Protein AF-A0A225M7T3-F1 (afdb_monomer)

Solvent-accessible surface area (backbone atoms only — not comparable to full-atom values): 18829 Å² total; per-residue (Å²): 138,88,87,86,83,86,81,90,81,81,88,87,81,83,80,68,75,74,60,58,65,57,55,53,55,54,55,55,56,54,55,60,64,60,70,70,60,75,72,59,60,59,56,54,52,49,52,57,48,53,53,53,32,48,53,38,20,52,54,42,29,67,75,64,74,47,65,62,64,58,57,65,58,64,74,59,87,86,87,83,81,67,90,71,63,80,69,63,83,73,72,80,88,78,96,68,78,91,72,65,57,54,48,71,68,53,29,44,43,28,35,54,50,48,56,51,45,26,45,37,41,28,23,90,90,18,53,41,81,90,74,8,22,19,27,30,22,45,51,32,43,22,31,37,74,53,69,69,41,89,58,54,78,40,31,57,49,43,73,71,44,53,45,85,33,58,85,91,69,63,47,49,34,21,36,38,25,21,38,82,74,88,40,82,30,58,33,35,30,36,21,61,42,95,56,29,28,40,34,22,82,45,82,92,40,38,20,43,75,49,51,46,77,40,75,67,45,49,72,25,57,67,54,34,24,38,65,54,56,67,92,61,76,93,67,88,76,68,73,76,84,69,81,76,78,83,81,79,85,83,85,79,85,88,83,89,82,86,89,86,88,84,86,83,83,84,90,83,91,83,88,88,83,87,87,87,86,84,83,88,85,88,84,88,82,91,84,88,85,83,89,85,86,88,81,83,133

Mean predicted aligned error: 19.44 Å

InterPro domains:
  IPR000064 Endopeptidase, NLPC/P60 domain [PF00877] (119-226)
  IPR000064 Endopeptidase, NLPC/P60 domain [PS51935] (104-228)
  IPR038765 Papain-like cysteine peptidase superfamily [SSF54001] (102-228)
  IPR051202 Peptidase C40 [PTHR47053] (66-228)

Radius of gyration: 36.68 Å; Cα contacts (8 Å, |Δi|>4): 328; chains: 1; bounding box: 115×108×84 Å

Structure (mmCIF, N/CA/C/O backbone):
data_AF-A0A225M7T3-F1
#
_entry.id   AF-A0A225M7T3-F1
#
loop_
_atom_site.group_PDB
_atom_site.id
_atom_site.type_symbol
_atom_site.label_atom_id
_atom_site.label_alt_id
_atom_site.label_comp_id
_atom_site.label_asym_id
_atom_site.label_entity_id
_atom_site.label_seq_id
_atom_site.pdbx_PDB_ins_code
_atom_site.Cartn_x
_atom_site.Cartn_y
_atom_site.Cartn_z
_atom_site.occupancy
_atom_site.B_iso_or_equiv
_atom_site.auth_seq_id
_atom_site.auth_comp_id
_atom_site.auth_asym_id
_atom_site.auth_atom_id
_atom_site.pdbx_PDB_model_num
ATOM 1 N N . MET A 1 1 ? 87.228 37.017 -13.121 1.00 37.97 1 MET A N 1
ATOM 2 C CA . MET A 1 1 ? 87.384 38.335 -12.469 1.00 37.97 1 MET A CA 1
ATOM 3 C C . MET A 1 1 ? 86.032 39.056 -12.479 1.00 37.97 1 MET A C 1
ATOM 5 O O . MET A 1 1 ? 85.376 38.988 -13.510 1.00 37.97 1 MET A O 1
ATOM 9 N N . PRO A 1 2 ? 85.584 39.634 -11.346 1.00 61.28 2 PRO A N 1
ATOM 10 C CA . PRO A 1 2 ? 84.288 40.320 -11.157 1.00 61.28 2 PRO A CA 1
ATOM 11 C C . PRO A 1 2 ? 84.452 41.853 -11.366 1.00 61.28 2 PRO A C 1
ATOM 13 O O . PRO A 1 2 ? 85.540 42.232 -11.801 1.00 61.28 2 PRO A O 1
ATOM 16 N N . PRO A 1 3 ? 83.518 42.769 -10.988 1.00 67.56 3 PRO A N 1
ATOM 17 C CA . PRO A 1 3 ? 82.102 42.678 -10.564 1.00 67.56 3 PRO A CA 1
ATOM 18 C C . PRO A 1 3 ? 81.174 43.628 -11.383 1.00 67.56 3 PRO A C 1
ATOM 20 O O . PRO A 1 3 ? 81.640 44.273 -12.306 1.00 67.56 3 PRO A O 1
ATOM 23 N N . HIS A 1 4 ? 79.873 43.732 -11.052 1.00 45.66 4 HIS A N 1
ATOM 24 C CA . HIS A 1 4 ? 79.108 44.994 -10.845 1.00 45.66 4 HIS A CA 1
ATOM 25 C C . HIS A 1 4 ? 77.590 44.712 -10.776 1.00 45.66 4 HIS A C 1
ATOM 27 O O . HIS A 1 4 ? 76.994 44.162 -11.690 1.00 45.66 4 HIS A O 1
ATOM 33 N N . ARG A 1 5 ? 77.011 44.827 -9.574 1.00 51.22 5 ARG A N 1
ATOM 34 C CA . ARG A 1 5 ? 76.191 45.945 -9.044 1.00 51.22 5 ARG A CA 1
ATOM 35 C C . ARG A 1 5 ? 74.692 45.797 -9.343 1.00 51.22 5 ARG A C 1
ATOM 37 O O . ARG A 1 5 ? 74.220 46.027 -10.445 1.00 51.22 5 ARG A O 1
ATOM 44 N N . ARG A 1 6 ? 73.956 45.473 -8.275 1.00 50.81 6 ARG A N 1
ATOM 45 C CA . ARG A 1 6 ? 72.507 45.670 -8.137 1.00 50.81 6 ARG A CA 1
ATOM 46 C C . ARG A 1 6 ? 72.167 47.166 -8.211 1.00 50.81 6 ARG A C 1
ATOM 48 O O . ARG A 1 6 ? 72.966 47.974 -7.734 1.00 50.81 6 ARG A O 1
ATOM 55 N N . PRO A 1 7 ? 70.925 47.498 -8.583 1.00 59.44 7 PRO A N 1
ATOM 56 C CA . PRO A 1 7 ? 70.205 48.537 -7.867 1.00 59.44 7 PRO A CA 1
ATOM 57 C C . PRO A 1 7 ? 68.944 47.969 -7.211 1.00 59.44 7 PRO A C 1
ATOM 59 O O . PRO A 1 7 ? 68.138 47.275 -7.828 1.00 59.44 7 PRO A O 1
ATOM 62 N N . ALA A 1 8 ? 68.794 48.287 -5.930 1.00 49.81 8 ALA A N 1
ATOM 63 C CA . ALA A 1 8 ? 67.506 48.314 -5.267 1.00 49.81 8 ALA A CA 1
ATOM 64 C C . ALA A 1 8 ? 66.785 49.591 -5.713 1.00 49.81 8 ALA A C 1
ATOM 66 O O . ALA A 1 8 ? 67.363 50.672 -5.608 1.00 49.81 8 ALA A O 1
ATOM 67 N N . LEU A 1 9 ? 65.534 49.481 -6.158 1.00 54.25 9 LEU A N 1
ATOM 68 C CA . LEU A 1 9 ? 64.592 50.587 -6.053 1.00 54.25 9 LEU A CA 1
ATOM 69 C C . LEU A 1 9 ? 63.336 50.115 -5.330 1.00 54.25 9 LEU A C 1
ATOM 71 O O . LEU A 1 9 ? 62.614 49.213 -5.748 1.00 54.25 9 LEU A O 1
ATOM 75 N N . LEU A 1 10 ? 63.198 50.746 -4.175 1.00 40.38 10 LEU A N 1
ATOM 76 C CA . LEU A 1 10 ? 62.080 50.800 -3.267 1.00 40.38 10 LEU A CA 1
ATOM 7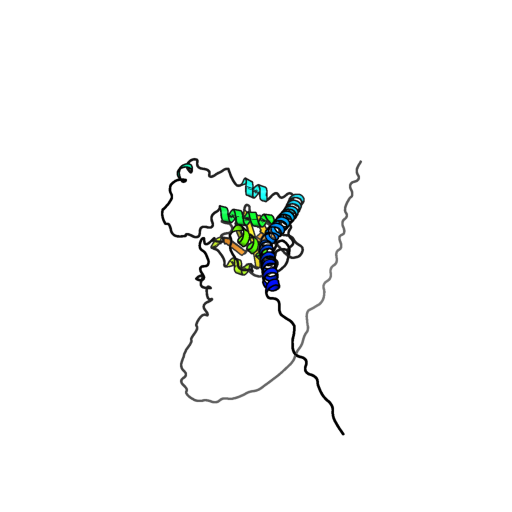7 C C . LEU A 1 10 ? 60.795 51.294 -3.953 1.00 40.38 10 LEU A C 1
ATOM 79 O O . LEU A 1 10 ? 60.817 52.226 -4.748 1.00 40.38 10 LEU A O 1
ATOM 83 N N . SER A 1 11 ? 59.691 50.680 -3.521 1.00 46.53 11 SER A N 1
ATOM 84 C CA . SER A 1 11 ? 58.401 51.295 -3.177 1.00 46.53 11 SER A CA 1
ATOM 85 C C . SER A 1 11 ? 57.748 52.274 -4.161 1.00 46.53 11 SER A C 1
ATOM 87 O O . SER A 1 11 ? 58.165 53.420 -4.266 1.00 46.53 11 SER A O 1
ATOM 89 N N . SER A 1 12 ? 56.582 51.894 -4.691 1.00 51.31 12 SER A N 1
ATOM 90 C CA . SER A 1 12 ? 55.336 52.639 -4.445 1.00 51.31 12 SER A CA 1
ATOM 91 C C . SER A 1 12 ? 54.154 51.895 -5.073 1.00 51.31 12 SER A C 1
ATOM 93 O O . SER A 1 12 ? 53.896 52.006 -6.265 1.00 51.31 12 SER A O 1
ATOM 95 N N . LEU A 1 13 ? 53.419 51.130 -4.269 1.00 46.84 13 LEU A N 1
ATOM 96 C CA . LEU A 1 13 ? 52.029 50.786 -4.561 1.00 46.84 13 LEU A CA 1
ATOM 97 C C . LEU A 1 13 ? 51.249 51.093 -3.291 1.00 46.84 13 LEU A C 1
ATOM 99 O O . LEU A 1 13 ? 51.076 50.271 -2.397 1.00 46.84 13 LEU A O 1
ATOM 103 N N . CYS A 1 14 ? 50.871 52.364 -3.218 1.00 44.06 14 CYS A N 1
ATOM 104 C CA . CYS A 1 14 ? 49.898 52.904 -2.295 1.00 44.06 14 CYS A CA 1
ATOM 105 C C . CYS A 1 14 ? 48.596 52.102 -2.446 1.00 44.06 14 CYS A C 1
ATOM 107 O O . CYS A 1 14 ? 47.844 52.268 -3.408 1.00 44.06 14 CYS A O 1
ATOM 109 N N . SER A 1 15 ? 48.347 51.184 -1.518 1.00 55.38 15 SER A N 1
ATOM 110 C CA . SER A 1 15 ? 47.051 50.541 -1.341 1.00 55.38 15 SER A CA 1
ATOM 111 C C . SER A 1 15 ? 46.057 51.598 -0.859 1.00 55.38 15 SER A C 1
ATOM 113 O O . SER A 1 15 ? 46.045 51.967 0.312 1.00 55.38 15 SER A O 1
ATOM 115 N N . ASN A 1 16 ? 45.257 52.116 -1.791 1.00 51.94 16 ASN A N 1
ATOM 116 C CA . ASN A 1 16 ? 44.197 53.087 -1.545 1.00 51.94 16 ASN A CA 1
ATOM 117 C C . ASN A 1 16 ? 43.053 52.435 -0.727 1.00 51.94 16 ASN A C 1
ATOM 119 O O . ASN A 1 16 ? 42.363 51.555 -1.253 1.00 51.94 16 ASN A O 1
ATOM 123 N N . PRO A 1 17 ? 42.803 52.849 0.531 1.00 53.38 17 PRO A N 1
ATOM 124 C CA . PRO A 1 17 ? 41.814 52.210 1.404 1.00 53.38 17 PRO A CA 1
ATOM 125 C C . PRO A 1 17 ? 40.352 52.500 1.014 1.00 53.38 17 PRO A C 1
ATOM 127 O O . PRO A 1 17 ? 39.436 51.929 1.604 1.00 53.38 17 PRO A O 1
ATOM 130 N N . GLN A 1 18 ? 40.092 53.339 0.006 1.00 56.38 18 GLN A N 1
ATOM 131 C CA . GLN A 1 18 ? 38.721 53.743 -0.339 1.00 56.38 18 GLN A CA 1
ATOM 132 C C . GLN A 1 18 ? 37.978 52.779 -1.282 1.00 56.38 18 GLN A C 1
ATOM 134 O O . GLN A 1 18 ? 36.747 52.802 -1.336 1.00 56.38 18 GLN A O 1
ATOM 139 N N . ASN A 1 19 ? 38.682 51.871 -1.969 1.00 50.97 19 ASN A N 1
ATOM 140 C CA . ASN A 1 19 ? 38.044 50.878 -2.851 1.00 50.97 19 ASN A CA 1
ATOM 141 C C . ASN A 1 19 ? 37.608 49.594 -2.124 1.00 50.97 19 ASN A C 1
ATOM 143 O O . ASN A 1 19 ? 36.707 48.896 -2.593 1.00 50.97 19 ASN A O 1
ATOM 147 N N . LEU A 1 20 ? 38.169 49.312 -0.945 1.00 50.81 20 LEU A N 1
ATOM 148 C CA . LEU A 1 20 ? 37.818 48.131 -0.146 1.00 50.81 20 LEU A CA 1
ATOM 149 C C . LEU A 1 20 ? 36.435 48.254 0.511 1.00 50.81 20 LEU A C 1
ATOM 151 O O . LEU A 1 20 ? 35.736 47.256 0.681 1.00 50.81 20 LEU A O 1
ATOM 155 N N . TRP A 1 21 ? 35.982 49.476 0.800 1.00 51.81 21 TRP A N 1
ATOM 156 C CA . TRP A 1 21 ? 34.677 49.697 1.430 1.00 51.81 21 TRP A CA 1
ATOM 157 C C . TRP A 1 21 ? 33.500 49.632 0.445 1.00 51.81 21 TRP A C 1
ATOM 159 O O . TRP A 1 21 ? 32.372 49.331 0.836 1.00 51.81 21 TRP A O 1
ATOM 169 N N . ARG A 1 22 ? 33.754 49.854 -0.853 1.00 52.84 22 ARG A N 1
ATOM 170 C CA . ARG A 1 22 ? 32.751 49.654 -1.912 1.00 52.84 22 ARG A CA 1
ATOM 171 C C . ARG A 1 22 ? 32.624 48.179 -2.297 1.00 52.84 22 ARG A C 1
ATOM 173 O O . ARG A 1 22 ? 31.502 47.698 -2.410 1.00 52.84 22 ARG A O 1
ATOM 180 N N . ALA A 1 23 ? 33.734 47.446 -2.406 1.00 54.56 23 ALA A N 1
ATOM 181 C CA . ALA A 1 23 ? 33.714 46.013 -2.717 1.00 54.56 23 ALA A CA 1
ATOM 182 C C . ALA A 1 23 ? 33.023 45.169 -1.625 1.00 54.56 23 ALA A C 1
ATOM 184 O O . ALA A 1 23 ? 32.270 44.249 -1.944 1.00 54.56 23 ALA A O 1
ATOM 185 N N . GLY A 1 24 ? 33.190 45.527 -0.345 1.00 52.56 24 GLY A N 1
ATOM 186 C CA . GLY A 1 24 ? 32.522 44.834 0.765 1.00 52.56 24 GLY A CA 1
ATOM 187 C C . GLY A 1 24 ? 30.992 44.960 0.755 1.00 52.56 24 GLY A C 1
ATOM 188 O O . GLY A 1 24 ? 30.296 44.001 1.081 1.00 52.56 24 GLY A O 1
ATOM 189 N N . LYS A 1 25 ? 30.442 46.104 0.317 1.00 54.22 25 LYS A N 1
ATOM 190 C CA . LYS A 1 25 ? 28.982 46.315 0.266 1.00 54.22 25 LYS A CA 1
ATOM 191 C C . LYS A 1 25 ? 28.298 45.460 -0.805 1.00 54.22 25 LYS A C 1
ATOM 193 O O . LYS A 1 25 ? 27.213 44.942 -0.558 1.00 54.22 25 LYS A O 1
ATOM 198 N N . TYR A 1 26 ? 28.940 45.257 -1.956 1.00 54.94 26 TYR A N 1
ATOM 199 C CA . TYR A 1 26 ? 28.386 44.409 -3.019 1.00 54.94 26 TYR A CA 1
ATOM 200 C C . TYR A 1 26 ? 28.479 42.912 -2.697 1.00 54.94 26 TYR A C 1
ATOM 202 O O . TYR A 1 26 ? 27.599 42.152 -3.095 1.00 54.94 26 TYR A O 1
ATOM 210 N N . LEU A 1 27 ? 29.482 42.490 -1.920 1.00 56.66 27 LEU A N 1
ATOM 211 C CA . LEU A 1 27 ? 29.628 41.091 -1.507 1.00 56.66 27 LEU A CA 1
ATOM 212 C C . LEU A 1 27 ? 28.559 40.684 -0.471 1.00 56.66 27 LEU A C 1
ATOM 214 O O . LEU A 1 27 ? 28.029 39.577 -0.538 1.00 56.66 27 LEU A O 1
ATOM 218 N N . VAL A 1 28 ? 28.148 41.602 0.412 1.00 56.25 28 VAL A N 1
ATOM 219 C CA . VAL A 1 28 ? 27.029 41.378 1.351 1.00 56.25 28 VAL A CA 1
ATOM 220 C C . VAL A 1 28 ? 25.661 41.417 0.643 1.00 56.25 28 VAL A C 1
ATOM 222 O O . VAL A 1 28 ? 24.774 40.627 0.971 1.00 56.25 28 VAL A O 1
ATOM 225 N N . LEU A 1 29 ? 25.484 42.267 -0.378 1.00 55.34 29 LEU A N 1
ATOM 226 C CA . LEU A 1 29 ? 24.239 42.309 -1.162 1.00 55.34 29 LEU A CA 1
ATOM 227 C C . LEU A 1 29 ? 24.050 41.050 -2.037 1.00 55.34 29 LEU A C 1
ATOM 229 O O . LEU A 1 29 ? 22.940 40.543 -2.160 1.00 55.34 29 LEU A O 1
ATOM 233 N N . ALA A 1 30 ? 25.127 40.492 -2.600 1.00 54.69 30 ALA A N 1
ATOM 234 C CA . ALA A 1 30 ? 25.056 39.247 -3.373 1.00 54.69 30 ALA A CA 1
ATOM 235 C C . ALA A 1 30 ? 24.770 38.012 -2.493 1.00 54.69 30 ALA A C 1
ATOM 237 O O . ALA A 1 30 ? 24.059 37.100 -2.916 1.00 54.69 30 ALA A O 1
ATOM 238 N N . ALA A 1 31 ? 25.261 37.992 -1.249 1.00 53.03 31 ALA A N 1
ATOM 239 C CA . ALA A 1 31 ? 25.017 36.894 -0.311 1.00 53.03 31 ALA A CA 1
ATOM 240 C C . ALA A 1 31 ? 23.564 36.841 0.205 1.00 53.03 31 ALA A C 1
ATOM 242 O O . ALA A 1 31 ? 23.051 35.762 0.498 1.00 53.03 31 ALA A O 1
ATOM 243 N N . THR A 1 32 ? 22.866 37.979 0.273 1.00 53.47 32 THR A N 1
ATOM 244 C CA . THR A 1 32 ? 21.466 38.032 0.737 1.00 53.47 32 THR A CA 1
ATOM 245 C C . THR A 1 32 ? 20.457 37.583 -0.327 1.00 53.47 32 THR A C 1
ATOM 247 O O . THR A 1 32 ? 19.438 36.991 0.021 1.00 53.47 32 THR A O 1
ATOM 250 N N . LEU A 1 33 ? 20.763 37.733 -1.622 1.00 52.16 33 LEU A N 1
ATOM 251 C CA . LEU A 1 33 ? 19.945 37.176 -2.714 1.00 52.16 33 LEU A CA 1
ATOM 252 C C . LEU A 1 33 ? 20.107 35.655 -2.895 1.00 52.16 33 LEU A C 1
ATOM 254 O O . LEU A 1 33 ? 19.207 35.007 -3.427 1.00 52.16 33 LEU A O 1
ATOM 258 N N . ALA A 1 34 ? 21.203 35.061 -2.418 1.00 50.34 34 ALA A N 1
ATOM 259 C CA . ALA A 1 34 ? 21.435 33.618 -2.518 1.00 50.34 34 ALA A CA 1
ATOM 260 C C . ALA A 1 34 ? 20.678 32.793 -1.454 1.00 50.34 34 ALA A C 1
ATOM 262 O O . ALA A 1 34 ? 20.364 31.628 -1.697 1.00 50.34 34 ALA A O 1
ATOM 263 N N . LEU A 1 35 ? 20.328 33.379 -0.300 1.00 50.59 35 LEU A N 1
ATOM 264 C CA . LEU A 1 35 ? 19.598 32.668 0.763 1.00 50.59 35 LEU A CA 1
ATOM 265 C C . LEU A 1 35 ? 18.072 32.608 0.559 1.00 50.59 35 LEU A C 1
ATOM 267 O O . LEU A 1 35 ? 17.408 31.812 1.220 1.00 50.59 35 LEU A O 1
ATOM 271 N N . ALA A 1 36 ? 17.504 33.365 -0.384 1.00 52.81 36 ALA A N 1
ATOM 272 C CA . ALA A 1 36 ? 16.075 33.287 -0.716 1.00 52.81 36 ALA A CA 1
ATOM 273 C C . ALA A 1 36 ? 15.727 32.143 -1.702 1.00 52.81 36 ALA A C 1
ATOM 275 O O . ALA A 1 36 ? 14.553 31.878 -1.964 1.00 52.81 36 ALA A O 1
ATOM 276 N N . GLY A 1 37 ? 16.725 31.437 -2.252 1.00 47.91 37 GLY A N 1
ATOM 277 C CA . GLY A 1 37 ? 16.533 30.422 -3.299 1.00 47.91 37 GLY A CA 1
ATOM 278 C C . GLY A 1 37 ? 16.190 29.005 -2.818 1.00 47.91 37 GLY A C 1
ATOM 279 O O . GLY A 1 37 ? 15.740 28.183 -3.617 1.00 47.91 37 GLY A O 1
ATOM 280 N N . CYS A 1 38 ? 16.364 28.685 -1.533 1.00 48.09 38 CYS A N 1
ATOM 281 C CA . CYS A 1 38 ? 16.325 27.290 -1.068 1.00 48.09 38 CYS A CA 1
ATOM 282 C C . CYS A 1 38 ? 14.924 26.744 -0.731 1.00 48.09 38 CYS A C 1
ATOM 284 O O . CYS A 1 38 ? 14.768 25.531 -0.606 1.00 48.09 38 CYS A O 1
ATOM 286 N N . ALA A 1 39 ? 13.889 27.584 -0.633 1.00 51.09 39 ALA A N 1
ATOM 287 C CA . ALA A 1 39 ? 12.545 27.130 -0.249 1.00 51.09 39 ALA A CA 1
ATOM 288 C C . ALA A 1 39 ? 11.628 26.760 -1.437 1.00 51.09 39 ALA A C 1
ATOM 290 O O . ALA A 1 39 ? 10.646 26.044 -1.256 1.00 51.09 39 ALA A O 1
ATOM 291 N N . THR A 1 40 ? 11.933 27.198 -2.667 1.00 54.91 40 THR A N 1
ATOM 292 C CA . THR A 1 40 ? 10.985 27.080 -3.802 1.00 54.91 40 THR A CA 1
ATOM 293 C C . THR A 1 40 ? 11.129 25.787 -4.618 1.00 54.91 40 THR A C 1
ATOM 295 O O . THR A 1 40 ? 10.177 25.349 -5.266 1.00 54.91 40 THR A O 1
ATOM 298 N N . ASN A 1 41 ? 12.291 25.127 -4.553 1.00 58.69 41 ASN A N 1
ATOM 299 C CA . ASN A 1 41 ? 12.570 23.916 -5.338 1.00 58.69 41 ASN A CA 1
ATOM 300 C C . ASN A 1 41 ? 11.830 22.682 -4.799 1.00 58.69 41 ASN A C 1
ATOM 302 O O . ASN A 1 41 ? 11.437 21.810 -5.569 1.00 58.69 41 ASN A O 1
ATOM 306 N N . ASN A 1 42 ? 11.592 22.621 -3.484 1.00 60.31 42 ASN A N 1
ATOM 307 C CA . ASN A 1 42 ? 10.879 21.505 -2.862 1.00 60.31 42 ASN A CA 1
ATOM 308 C C . ASN A 1 42 ? 9.386 21.524 -3.234 1.00 60.31 42 ASN A C 1
ATOM 310 O O . ASN A 1 42 ? 8.841 20.502 -3.631 1.00 60.31 42 ASN A O 1
ATOM 314 N N . ALA A 1 43 ? 8.747 22.698 -3.216 1.00 60.00 43 ALA A N 1
ATOM 315 C CA . ALA A 1 43 ? 7.336 22.837 -3.582 1.00 60.00 43 ALA A CA 1
ATOM 316 C C . ALA A 1 43 ? 7.076 22.496 -5.061 1.00 60.00 43 ALA A C 1
ATOM 318 O O . ALA A 1 43 ? 6.139 21.761 -5.368 1.00 60.00 43 ALA A O 1
ATOM 319 N N . LYS A 1 44 ? 7.943 22.954 -5.978 1.00 62.09 44 LYS A N 1
ATOM 320 C CA . LYS A 1 44 ? 7.836 22.629 -7.413 1.00 62.09 44 LYS A CA 1
ATOM 321 C C . LYS A 1 44 ? 8.032 21.138 -7.683 1.00 62.09 44 LYS A C 1
ATOM 323 O O . LYS A 1 44 ? 7.257 20.549 -8.433 1.00 62.09 44 LYS A O 1
ATOM 328 N N . ASN A 1 45 ? 9.023 20.521 -7.036 1.00 69.25 45 ASN A N 1
ATOM 329 C CA . ASN A 1 45 ? 9.249 19.084 -7.160 1.00 69.25 45 ASN A CA 1
ATOM 330 C C . ASN A 1 45 ? 8.073 18.284 -6.592 1.00 69.25 45 ASN A C 1
ATOM 332 O O . ASN A 1 45 ? 7.642 17.326 -7.225 1.00 69.25 45 ASN A O 1
ATOM 336 N N . GLN A 1 46 ? 7.505 18.690 -5.453 1.00 65.69 46 GLN A N 1
ATOM 337 C CA . GLN A 1 46 ? 6.344 18.003 -4.885 1.00 65.69 46 GLN A CA 1
ATOM 338 C C . GLN A 1 46 ? 5.082 18.153 -5.737 1.00 65.69 46 GLN A C 1
ATOM 340 O O . GLN A 1 46 ? 4.372 17.167 -5.907 1.00 65.69 46 GLN A O 1
ATOM 345 N N . TYR A 1 47 ? 4.836 19.323 -6.334 1.00 70.81 47 TYR A N 1
ATOM 346 C CA . TYR A 1 47 ? 3.685 19.529 -7.218 1.00 70.81 47 TYR A CA 1
ATOM 347 C C . TYR A 1 47 ? 3.781 18.684 -8.497 1.00 70.81 47 TYR A C 1
ATOM 349 O O . TYR A 1 47 ? 2.826 18.002 -8.860 1.00 70.81 47 TYR A O 1
ATOM 357 N N . ALA A 1 48 ? 4.959 18.657 -9.132 1.00 73.75 48 ALA A N 1
ATOM 358 C CA . ALA A 1 48 ? 5.205 17.827 -10.312 1.00 73.75 48 ALA A CA 1
ATOM 359 C C . ALA A 1 48 ? 5.118 16.323 -10.001 1.00 73.75 48 ALA A C 1
ATOM 361 O O . ALA A 1 48 ? 4.667 15.532 -10.828 1.00 73.75 48 ALA A O 1
ATOM 362 N N . GLN A 1 49 ? 5.537 15.911 -8.800 1.00 71.94 49 GLN A N 1
ATOM 363 C CA . GLN A 1 49 ? 5.343 14.533 -8.358 1.00 71.94 49 GLN A CA 1
ATOM 364 C C . GLN A 1 49 ? 3.868 14.214 -8.159 1.00 71.94 49 GLN A C 1
ATOM 366 O O . GLN A 1 49 ? 3.389 13.245 -8.743 1.00 71.94 49 GLN A O 1
ATOM 371 N N . LEU A 1 50 ? 3.139 15.046 -7.415 1.00 79.88 50 LEU A N 1
ATOM 372 C CA . LEU A 1 50 ? 1.720 14.835 -7.154 1.00 79.88 50 LEU A CA 1
ATOM 373 C C . LEU A 1 50 ? 0.917 14.722 -8.459 1.00 79.88 50 LEU A C 1
ATOM 375 O O . LEU A 1 50 ? 0.159 13.763 -8.612 1.00 79.88 50 LEU A O 1
ATOM 379 N N . SER A 1 51 ? 1.150 15.615 -9.431 1.00 83.81 51 SER A N 1
ATOM 380 C CA . SER A 1 51 ? 0.463 15.565 -10.729 1.00 83.81 51 SER A CA 1
ATOM 381 C C . SER A 1 51 ? 0.749 14.262 -11.479 1.00 83.81 51 SER A C 1
ATOM 383 O O . SER 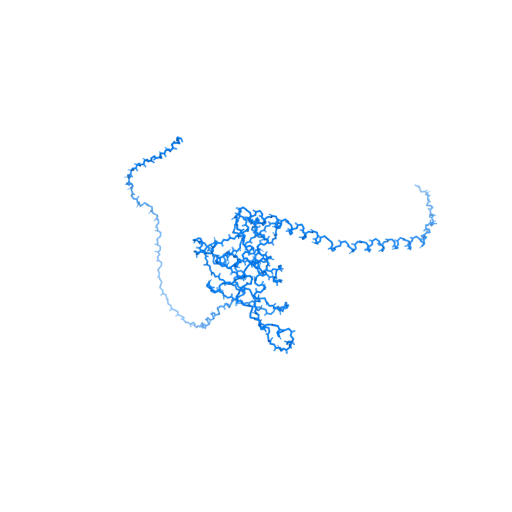A 1 51 ? -0.185 13.587 -11.902 1.00 83.81 51 SER A O 1
ATOM 385 N N . SER A 1 52 ? 2.018 13.843 -11.561 1.00 86.62 52 SER A N 1
ATOM 386 C CA . SER A 1 52 ? 2.380 12.591 -12.238 1.00 86.62 52 SER A CA 1
ATOM 387 C C . SER A 1 52 ? 1.786 11.354 -11.553 1.00 86.62 52 SER A C 1
ATOM 389 O O . SER A 1 52 ? 1.358 10.413 -12.220 1.00 86.62 52 SER A O 1
ATOM 391 N N . THR A 1 53 ? 1.712 11.350 -10.216 1.00 86.12 53 THR A N 1
ATOM 392 C CA . THR A 1 53 ? 1.092 10.244 -9.474 1.00 86.12 53 THR A CA 1
ATOM 393 C C . THR A 1 53 ? -0.414 10.179 -9.698 1.00 86.12 53 THR A C 1
ATOM 395 O O . THR A 1 53 ? -0.938 9.086 -9.898 1.00 86.12 53 THR A O 1
ATOM 398 N N . HIS A 1 54 ? -1.097 11.328 -9.750 1.00 87.94 54 HIS A N 1
ATOM 399 C CA . HIS A 1 54 ? -2.520 11.391 -10.082 1.00 87.94 54 HIS A CA 1
ATOM 400 C C . HIS A 1 54 ? -2.782 10.884 -11.501 1.00 87.94 54 HIS A C 1
ATOM 402 O O . HIS A 1 54 ? -3.653 10.044 -11.676 1.00 87.94 54 HIS A O 1
ATOM 408 N N . GLU A 1 55 ? -1.979 11.272 -12.494 1.00 89.44 55 GLU A N 1
ATOM 409 C CA . GLU A 1 55 ? -2.124 10.754 -13.863 1.00 89.44 55 GLU A CA 1
ATOM 410 C C . GLU A 1 55 ? -1.948 9.228 -13.940 1.00 89.44 55 GLU A C 1
ATOM 412 O O . GLU A 1 55 ? -2.728 8.535 -14.600 1.00 89.44 55 GLU A O 1
ATOM 417 N N . LEU A 1 56 ? -0.939 8.677 -13.252 1.00 89.69 56 LEU A N 1
ATOM 418 C CA . LEU A 1 56 ? -0.715 7.226 -13.201 1.00 89.69 56 LEU A CA 1
ATOM 419 C C . LEU A 1 56 ? -1.872 6.494 -12.519 1.00 89.69 56 LEU A C 1
ATOM 421 O O . LEU A 1 56 ? -2.316 5.454 -13.021 1.00 89.69 56 LEU A O 1
ATOM 425 N N . ARG A 1 57 ? -2.367 7.049 -11.410 1.00 90.06 57 ARG A N 1
ATOM 426 C CA . ARG A 1 57 ? -3.538 6.540 -10.700 1.00 90.06 57 ARG A CA 1
ATOM 427 C C . ARG A 1 57 ? -4.755 6.562 -11.614 1.00 90.06 57 ARG A C 1
ATOM 429 O O . ARG A 1 57 ? -5.365 5.520 -11.813 1.00 90.06 57 ARG A O 1
ATOM 436 N N . ASP A 1 58 ? -5.080 7.698 -12.208 1.00 89.94 58 ASP A N 1
ATOM 437 C CA . ASP A 1 58 ? -6.300 7.883 -12.993 1.00 89.94 58 ASP A CA 1
ATOM 438 C C . ASP A 1 58 ? -6.284 7.003 -14.265 1.00 89.94 58 ASP A C 1
ATOM 440 O O . ASP A 1 58 ? -7.295 6.400 -14.640 1.00 89.94 58 ASP A O 1
ATOM 444 N N . ASN A 1 59 ? -5.113 6.797 -14.879 1.00 89.50 59 ASN A N 1
ATOM 445 C CA . ASN A 1 59 ? -4.928 5.810 -15.952 1.00 89.50 59 ASN A CA 1
ATOM 446 C C . ASN A 1 59 ? -5.115 4.359 -15.459 1.00 89.50 59 ASN A C 1
ATOM 448 O O . ASN A 1 59 ? -5.712 3.530 -16.147 1.00 89.50 59 ASN A O 1
ATOM 452 N N . TYR A 1 60 ? -4.630 4.027 -14.258 1.00 88.00 60 TYR A N 1
ATOM 453 C CA . TYR A 1 60 ? -4.864 2.712 -13.658 1.00 88.00 60 TYR A CA 1
ATOM 454 C C . TYR A 1 60 ? -6.358 2.480 -13.362 1.00 88.00 60 TYR A C 1
ATOM 456 O O . TYR A 1 60 ? -6.892 1.427 -13.723 1.00 88.00 60 TYR A O 1
ATOM 464 N N . LEU A 1 61 ? -7.043 3.457 -12.759 1.00 88.94 61 LEU A N 1
ATOM 465 C CA . LEU A 1 61 ? -8.468 3.376 -12.420 1.00 88.94 61 LEU A CA 1
ATOM 466 C C . LEU A 1 61 ? -9.339 3.254 -13.678 1.00 88.94 61 LEU A C 1
ATOM 468 O O . LEU A 1 61 ? -10.154 2.338 -13.769 1.00 88.94 61 LEU A O 1
ATOM 472 N N . SER A 1 62 ? -9.097 4.084 -14.698 1.00 87.19 62 SER A N 1
ATOM 473 C CA . SER A 1 62 ? -9.840 4.028 -15.969 1.00 87.19 62 SER A CA 1
ATOM 474 C C . SER A 1 62 ? -9.667 2.700 -16.709 1.00 87.19 62 SER A C 1
ATOM 476 O O . SER A 1 62 ? -10.617 2.189 -17.297 1.00 87.19 62 SER A O 1
ATOM 478 N N . ARG A 1 63 ? -8.478 2.088 -16.653 1.00 87.12 63 ARG A N 1
ATOM 479 C CA . ARG A 1 63 ? -8.225 0.795 -17.307 1.00 87.12 63 ARG A CA 1
ATOM 480 C C . ARG A 1 63 ? -8.794 -0.394 -16.536 1.00 87.12 63 ARG A C 1
ATOM 482 O O . ARG A 1 63 ? -9.083 -1.426 -17.137 1.00 87.12 63 ARG A O 1
ATOM 489 N N . THR A 1 64 ? -8.903 -0.277 -15.216 1.00 82.12 64 THR A N 1
ATOM 490 C CA . THR A 1 64 ? -9.411 -1.353 -14.351 1.00 82.12 64 THR A CA 1
ATOM 491 C C . THR A 1 64 ? -10.895 -1.212 -14.021 1.00 82.12 64 THR A C 1
ATOM 493 O O . THR A 1 64 ? -11.439 -2.112 -13.386 1.00 82.12 64 THR A O 1
ATOM 496 N N . GLN A 1 65 ? -11.546 -0.120 -14.453 1.00 79.62 65 GLN A N 1
ATOM 497 C CA . GLN A 1 65 ? -12.919 0.263 -14.090 1.00 79.62 65 GLN A CA 1
ATOM 498 C C . GLN A 1 65 ? -13.171 0.208 -12.570 1.00 79.62 65 GLN A C 1
ATOM 500 O O . GLN A 1 65 ? -14.304 0.103 -12.108 1.00 79.62 65 GLN A O 1
ATOM 505 N N . ALA A 1 66 ? -12.107 0.245 -11.773 1.00 69.00 66 ALA A N 1
ATOM 506 C CA . ALA A 1 66 ? -12.193 0.282 -10.332 1.00 69.00 66 ALA A CA 1
ATOM 507 C C . ALA A 1 66 ? -12.147 1.756 -9.950 1.00 69.00 66 ALA A C 1
ATOM 509 O O . ALA A 1 66 ? -11.163 2.414 -10.262 1.00 69.00 66 ALA A O 1
ATOM 510 N N . ASP A 1 67 ? -13.170 2.269 -9.269 1.00 72.31 67 ASP A N 1
ATOM 511 C CA . ASP A 1 67 ? -13.036 3.489 -8.474 1.00 72.31 67 ASP A CA 1
ATOM 512 C C . ASP A 1 67 ? -12.999 3.100 -6.991 1.00 72.31 67 ASP A C 1
ATOM 514 O O . ASP A 1 67 ? -14.020 3.096 -6.300 1.00 72.31 67 ASP A O 1
ATOM 518 N N . PRO A 1 68 ? -11.827 2.680 -6.491 1.00 69.12 68 PRO A N 1
ATOM 519 C CA . PRO A 1 68 ? -11.673 2.361 -5.096 1.00 69.12 68 PRO A CA 1
ATOM 520 C C . PRO A 1 68 ? -11.823 3.630 -4.265 1.00 69.12 68 PRO A C 1
ATOM 522 O O . PRO A 1 68 ? -12.443 3.551 -3.216 1.00 69.12 68 PRO A O 1
ATOM 525 N N . LEU A 1 69 ? -11.305 4.779 -4.727 1.00 70.19 69 LEU A N 1
ATOM 526 C CA . LEU A 1 69 ? -11.269 6.032 -3.972 1.00 70.19 69 LEU A CA 1
ATOM 527 C C . LEU A 1 69 ? -12.681 6.542 -3.671 1.00 70.19 69 LEU A C 1
ATOM 529 O O . LEU A 1 69 ? -12.944 6.898 -2.527 1.00 70.19 69 LEU A O 1
ATOM 533 N N . GLY A 1 70 ? -13.590 6.486 -4.648 1.00 65.44 70 GLY A N 1
ATOM 534 C CA . GLY A 1 70 ? -15.007 6.788 -4.454 1.00 65.44 70 GLY A CA 1
ATOM 535 C C . GLY A 1 70 ? -15.641 5.923 -3.366 1.00 65.44 70 GLY A C 1
ATOM 536 O O . GLY A 1 70 ? -16.313 6.451 -2.490 1.00 65.44 70 GLY A O 1
ATOM 537 N N . ALA A 1 71 ? -15.339 4.621 -3.316 1.00 66.94 71 ALA A N 1
ATOM 538 C CA . ALA A 1 71 ? -15.786 3.765 -2.212 1.00 66.94 71 ALA A CA 1
ATOM 539 C C . ALA A 1 71 ? -15.146 4.139 -0.855 1.00 66.94 71 ALA A C 1
ATOM 541 O O . ALA A 1 71 ? -15.779 3.981 0.180 1.00 66.94 71 ALA A O 1
ATOM 542 N N . TYR A 1 72 ? -13.919 4.682 -0.814 1.00 65.25 72 TYR A N 1
ATOM 543 C CA . TYR A 1 72 ? -13.352 5.200 0.448 1.00 65.25 72 TYR A CA 1
ATOM 544 C C . TYR A 1 72 ? -14.005 6.492 0.915 1.00 65.25 72 TYR A C 1
ATOM 546 O O . TYR A 1 72 ? -14.064 6.715 2.125 1.00 65.25 72 TYR A O 1
ATOM 554 N N . ILE A 1 73 ? -14.411 7.350 -0.020 1.00 67.19 73 ILE A N 1
ATOM 555 C CA . ILE A 1 73 ? -14.985 8.666 0.269 1.00 67.19 73 ILE A CA 1
ATOM 556 C C . ILE A 1 73 ? -16.471 8.522 0.620 1.00 67.19 73 ILE A C 1
ATOM 558 O O . ILE A 1 73 ? -16.901 9.096 1.606 1.00 67.19 73 ILE A O 1
ATOM 562 N N . ASN A 1 74 ? -17.217 7.682 -0.099 1.00 63.00 74 ASN A N 1
ATOM 563 C CA . ASN A 1 74 ? -18.664 7.507 0.083 1.00 63.00 74 ASN A CA 1
ATOM 564 C C . ASN A 1 74 ? -19.054 6.627 1.285 1.00 63.00 74 ASN A C 1
ATOM 566 O O . ASN A 1 74 ? -20.233 6.516 1.588 1.00 63.00 74 ASN A O 1
ATOM 570 N N . ASP A 1 75 ? -18.087 5.990 1.956 1.00 58.62 75 ASP A N 1
ATOM 571 C CA . ASP A 1 75 ? -18.321 5.311 3.240 1.00 58.62 75 ASP A CA 1
ATOM 572 C C . ASP A 1 75 ? -18.349 6.310 4.428 1.00 58.62 75 ASP A C 1
ATOM 574 O O . ASP A 1 75 ? -18.438 5.893 5.581 1.00 58.62 75 ASP A O 1
ATOM 578 N N . GLU A 1 76 ? -18.206 7.619 4.175 1.00 59.06 76 GLU A N 1
ATOM 579 C CA . GLU A 1 76 ? -18.614 8.680 5.107 1.00 59.06 76 GLU A CA 1
ATOM 580 C C . GLU A 1 76 ? -20.085 9.040 4.826 1.00 59.06 76 GLU A C 1
ATOM 582 O O . GLU A 1 76 ? -20.431 9.303 3.680 1.00 59.06 76 GLU A O 1
ATOM 587 N N . ASP A 1 77 ? -20.912 9.049 5.881 1.00 52.75 77 ASP A N 1
ATOM 588 C CA . ASP A 1 77 ? -22.278 9.612 5.955 1.00 52.75 77 ASP A CA 1
ATOM 589 C C . ASP A 1 77 ? -23.502 8.686 5.758 1.00 52.75 77 ASP A C 1
ATOM 591 O O . ASP A 1 77 ? -24.394 9.002 4.976 1.00 52.75 77 ASP A O 1
ATOM 595 N N . SER A 1 78 ? -23.672 7.609 6.545 1.00 47.91 78 SER A N 1
ATOM 596 C CA . SER A 1 78 ? -25.066 7.162 6.815 1.00 47.91 78 SER A CA 1
ATOM 597 C C . SER A 1 78 ? -25.429 6.635 8.206 1.00 47.91 78 SER A C 1
ATOM 599 O O . SER A 1 78 ? -26.599 6.781 8.539 1.00 47.91 78 SER A O 1
ATOM 601 N N . ASP A 1 79 ? -24.514 6.133 9.048 1.00 54.22 79 ASP A N 1
ATOM 602 C CA . ASP A 1 79 ? -24.978 5.368 10.228 1.00 54.22 79 ASP A CA 1
ATOM 603 C C . ASP A 1 79 ? -24.620 5.898 11.636 1.00 54.22 79 ASP A C 1
ATOM 605 O O . ASP A 1 79 ? -25.188 5.377 12.582 1.00 54.22 79 ASP A O 1
ATOM 609 N N . ASP A 1 80 ? -23.794 6.941 11.833 1.00 48.78 80 ASP A N 1
ATOM 610 C CA . ASP A 1 80 ? -23.406 7.382 13.202 1.00 48.78 80 ASP A CA 1
ATOM 611 C C . ASP A 1 80 ? -23.234 8.915 13.365 1.00 48.78 80 ASP A C 1
ATOM 613 O O . ASP A 1 80 ? -22.247 9.389 13.934 1.00 48.78 80 ASP A O 1
ATOM 617 N N . LEU A 1 81 ? -24.166 9.734 12.865 1.00 47.56 81 LEU A N 1
ATOM 618 C CA . LEU A 1 81 ? -24.287 11.125 13.333 1.00 47.56 81 LEU A CA 1
ATOM 619 C C . LEU A 1 81 ? -25.539 11.255 14.195 1.00 47.56 81 LEU A C 1
ATOM 621 O O . LEU A 1 81 ? -26.559 11.782 13.756 1.00 47.56 81 LEU A O 1
ATOM 625 N N . ASP A 1 82 ? -25.439 10.774 15.433 1.00 43.28 82 ASP A N 1
ATOM 626 C CA . ASP A 1 82 ? -26.372 11.156 16.486 1.00 43.28 82 ASP A CA 1
ATOM 627 C C . ASP A 1 82 ? -26.376 12.688 16.608 1.00 43.28 82 ASP A C 1
ATOM 629 O O . ASP A 1 82 ? -25.331 13.342 16.733 1.00 43.28 82 ASP A O 1
ATOM 633 N N . GLU A 1 83 ? -27.575 13.260 16.582 1.00 53.16 83 GLU A N 1
ATOM 634 C CA . GLU A 1 83 ? -27.873 14.695 16.600 1.00 53.16 83 GLU A CA 1
ATOM 635 C C . GLU A 1 83 ? -27.466 15.406 17.918 1.00 53.16 83 GLU A C 1
ATOM 637 O O . GLU A 1 83 ? -27.746 16.590 18.095 1.00 53.16 83 GLU A O 1
ATOM 642 N N . ASP A 1 84 ? -26.734 14.724 18.807 1.00 51.19 84 ASP A N 1
ATOM 643 C CA . ASP A 1 84 ? -26.370 15.161 20.163 1.00 51.19 84 ASP A CA 1
ATOM 644 C C . ASP A 1 84 ? -24.934 15.721 20.288 1.00 51.19 84 ASP A C 1
ATOM 646 O O . ASP A 1 84 ? -24.520 16.197 21.346 1.00 51.19 84 ASP A O 1
ATOM 650 N N . THR A 1 85 ? -24.132 15.728 19.216 1.00 54.91 85 THR A N 1
ATOM 651 C CA . THR A 1 85 ? -22.717 16.165 19.288 1.00 54.91 85 THR A CA 1
ATOM 652 C C . THR A 1 85 ? -22.494 17.681 19.247 1.00 54.91 85 THR A C 1
ATOM 654 O O . THR A 1 85 ? -21.357 18.140 19.399 1.00 54.91 85 THR A O 1
ATOM 657 N N . LYS A 1 86 ? -23.551 18.493 19.106 1.00 49.06 86 LYS A N 1
ATOM 658 C CA . LYS A 1 86 ? -23.430 19.965 19.140 1.00 49.06 86 LYS A CA 1
ATOM 659 C C . LYS A 1 86 ? -23.039 20.512 20.521 1.00 49.06 86 LYS A C 1
ATOM 661 O O . LYS A 1 86 ? -22.510 21.620 20.584 1.00 49.06 86 LYS A O 1
ATOM 666 N N . ASP A 1 87 ? -23.162 19.714 21.581 1.00 47.84 87 ASP A N 1
ATOM 667 C CA . ASP A 1 87 ? -22.818 20.126 22.949 1.00 47.84 87 ASP A CA 1
ATOM 668 C C . ASP A 1 87 ? -21.364 19.817 23.361 1.00 47.84 87 ASP A C 1
ATOM 670 O O . ASP A 1 87 ? -20.888 20.299 24.391 1.00 47.84 87 ASP A O 1
ATOM 674 N N . ILE A 1 88 ? -20.593 19.081 22.547 1.00 49.56 88 ILE A N 1
ATOM 675 C CA . ILE A 1 88 ? -19.207 18.690 22.892 1.00 49.56 88 ILE A CA 1
ATOM 676 C C . ILE A 1 88 ? -18.178 19.756 22.465 1.00 49.56 88 ILE A C 1
ATOM 678 O O . ILE A 1 88 ? -17.004 19.688 22.828 1.00 49.56 88 ILE A O 1
ATOM 682 N N . LEU A 1 89 ? -18.601 20.816 21.765 1.00 48.28 89 LEU A N 1
ATOM 683 C CA . LEU A 1 89 ? -17.699 21.892 21.338 1.00 48.28 89 LEU A CA 1
ATOM 684 C C . LEU A 1 89 ? -17.238 22.827 22.478 1.00 48.28 89 LEU A C 1
ATOM 686 O O . LEU A 1 89 ? -16.444 23.731 22.219 1.00 48.28 89 LEU A O 1
ATOM 690 N N . PHE A 1 90 ? -17.695 22.629 23.726 1.00 45.66 90 PHE A N 1
ATOM 691 C CA . PHE A 1 90 ? -17.375 23.533 24.845 1.00 45.66 90 PHE A CA 1
ATOM 692 C C . PHE A 1 90 ? -16.815 22.879 26.121 1.00 45.66 90 PHE A C 1
ATOM 694 O O . PHE A 1 90 ? -16.446 23.588 27.057 1.00 45.66 90 PHE A O 1
ATOM 701 N N . ALA A 1 91 ? -16.673 21.554 26.179 1.00 36.19 91 ALA A N 1
ATOM 702 C CA . ALA A 1 91 ? -16.132 20.875 27.359 1.00 36.19 91 ALA A CA 1
ATOM 703 C C . ALA A 1 91 ? -14.664 20.481 27.148 1.00 36.19 91 ALA A C 1
ATOM 705 O O . ALA A 1 91 ? -14.318 19.320 26.942 1.00 36.19 91 ALA A O 1
ATOM 706 N N . THR A 1 92 ? -13.774 21.474 27.194 1.00 55.19 92 THR A N 1
ATOM 707 C CA . THR A 1 92 ? -12.342 21.195 27.357 1.00 55.19 92 THR A CA 1
ATOM 708 C C . THR A 1 92 ? -12.044 20.765 28.794 1.00 55.19 92 THR A C 1
ATOM 710 O O . THR A 1 92 ? -12.677 21.232 29.738 1.00 55.19 92 THR A O 1
ATOM 713 N N . SER A 1 93 ? -10.971 19.987 28.939 1.00 49.03 93 SER A N 1
ATOM 714 C CA . SER A 1 93 ? -10.180 19.825 30.166 1.00 49.03 93 SER A CA 1
ATOM 715 C C . SER A 1 93 ? -10.654 18.773 31.171 1.00 49.03 93 SER A C 1
ATOM 717 O O . SER A 1 93 ? -11.105 19.080 32.270 1.00 49.03 93 SER A O 1
ATOM 719 N N . SER A 1 94 ? -10.346 17.511 30.880 1.00 41.88 94 SER A N 1
ATOM 720 C CA . SER A 1 94 ? -9.980 16.561 31.932 1.00 41.88 94 SER A CA 1
ATOM 721 C C . SER A 1 94 ? -8.868 15.632 31.447 1.00 41.88 94 SER A C 1
ATOM 723 O O . SER A 1 94 ? -8.979 14.907 30.461 1.00 41.88 94 SER A O 1
ATOM 725 N N . HIS A 1 95 ? -7.735 15.741 32.141 1.00 50.41 95 HIS A N 1
ATOM 726 C CA . HIS A 1 95 ? -6.530 14.950 31.945 1.00 50.41 95 HIS A CA 1
ATOM 727 C C . HIS A 1 95 ? -6.857 13.458 32.037 1.00 50.41 95 HIS A C 1
ATOM 729 O O . HIS A 1 95 ? -7.124 12.938 33.119 1.00 50.41 95 HIS A O 1
ATOM 735 N N . SER A 1 96 ? -6.788 12.768 30.906 1.00 38.22 96 SER A N 1
ATOM 736 C CA . SER A 1 96 ? -6.757 11.312 30.838 1.00 38.22 96 SER A CA 1
ATOM 737 C C . SER A 1 96 ? -5.514 10.904 30.051 1.00 38.22 96 SER A C 1
ATOM 739 O O . SER A 1 96 ? -5.169 11.510 29.038 1.00 38.22 96 SER A O 1
ATOM 741 N N . SER A 1 97 ? -4.780 9.945 30.614 1.00 42.03 97 SER A N 1
ATOM 742 C CA . SER A 1 97 ? -3.519 9.388 30.121 1.00 42.03 97 SER A CA 1
ATOM 743 C C . SER A 1 97 ? -3.508 9.158 28.604 1.00 42.03 97 SER A C 1
ATOM 745 O O . SER A 1 97 ? -4.551 8.806 28.054 1.00 42.03 97 SER A O 1
ATOM 747 N N . PRO A 1 98 ? -2.349 9.260 27.921 1.00 41.59 98 PRO A N 1
ATOM 748 C CA . PRO A 1 98 ? -2.264 9.002 26.489 1.00 41.59 98 PRO A CA 1
ATOM 749 C C . PRO A 1 98 ? -2.475 7.507 26.228 1.00 41.59 98 PRO A C 1
ATOM 751 O O . PRO A 1 98 ? -1.531 6.720 26.166 1.00 41.59 98 PRO A O 1
ATOM 754 N N . GLN A 1 99 ? -3.732 7.091 26.096 1.00 37.75 99 GLN A N 1
ATOM 755 C CA . GLN A 1 99 ? -4.039 5.842 25.432 1.00 37.75 99 GLN A CA 1
ATOM 756 C C . GLN A 1 99 ? -3.763 6.050 23.951 1.00 37.75 99 GLN A C 1
ATOM 758 O O . GLN A 1 99 ? -4.303 6.940 23.298 1.00 37.75 99 GLN A O 1
ATOM 763 N N . SER A 1 100 ? -2.844 5.233 23.461 1.00 50.34 100 SER A N 1
ATOM 764 C CA . SER A 1 100 ? -2.450 5.135 22.070 1.00 50.34 100 SER A CA 1
ATOM 765 C C . SER A 1 100 ? -3.630 4.512 21.317 1.00 50.34 100 SER A C 1
ATOM 767 O O . SER A 1 100 ? -3.728 3.302 21.152 1.00 50.34 100 SER A O 1
ATOM 769 N N . VAL A 1 101 ? -4.619 5.330 20.971 1.00 49.25 101 VAL A N 1
ATOM 770 C CA . VAL A 1 101 ? -5.728 4.945 20.099 1.00 49.25 101 VAL A CA 1
ATOM 771 C C . VAL A 1 101 ? -5.330 5.389 18.701 1.00 49.25 101 VAL A C 1
ATOM 773 O O . VAL A 1 101 ? -5.085 6.566 18.447 1.00 49.25 101 VAL A O 1
ATOM 776 N N . ALA A 1 102 ? -5.240 4.438 17.774 1.00 57.41 102 ALA A N 1
ATOM 777 C CA . ALA A 1 102 ? -5.208 4.768 16.360 1.00 57.41 102 ALA A CA 1
ATOM 778 C C . ALA A 1 102 ? -6.542 5.449 16.023 1.00 57.41 102 ALA A C 1
ATOM 780 O O . ALA A 1 102 ? -7.560 4.774 15.861 1.00 57.41 102 ALA A O 1
ATOM 781 N N . THR A 1 103 ? -6.565 6.782 15.980 1.00 64.12 103 THR A N 1
ATOM 782 C CA . THR A 1 103 ? -7.784 7.534 15.671 1.00 64.12 103 THR A CA 1
ATOM 783 C C . THR A 1 103 ? -8.331 7.055 14.319 1.00 64.12 103 THR A C 1
ATOM 785 O O . THR A 1 103 ? -7.554 6.974 13.359 1.00 64.12 103 THR A O 1
ATOM 788 N N . PRO A 1 104 ? -9.635 6.731 14.192 1.00 68.00 104 PRO A N 1
ATOM 789 C CA . PRO A 1 104 ? -10.218 6.225 12.944 1.00 68.00 104 PRO A CA 1
ATOM 790 C C . PRO A 1 104 ? -9.865 7.073 11.710 1.00 68.00 104 PRO A C 1
ATOM 792 O O . PRO A 1 104 ? -9.512 6.527 10.663 1.00 68.00 104 PRO A O 1
ATOM 795 N N . GLY A 1 105 ? -9.837 8.402 11.865 1.00 77.00 105 GLY A N 1
ATOM 796 C CA . GLY A 1 105 ? -9.430 9.335 10.810 1.00 77.00 105 GLY A CA 1
ATOM 797 C C . GLY A 1 105 ? -7.977 9.166 10.347 1.00 77.00 105 GLY A C 1
ATOM 798 O O . GLY A 1 105 ? -7.706 9.219 9.150 1.00 77.00 105 GLY A O 1
ATOM 799 N N . ALA A 1 106 ? -7.043 8.874 11.258 1.00 83.94 106 ALA A N 1
ATOM 800 C CA . ALA A 1 106 ? -5.639 8.651 10.914 1.00 83.94 106 ALA A CA 1
ATOM 801 C C . ALA A 1 106 ? -5.464 7.360 10.094 1.00 83.94 106 ALA A C 1
ATOM 803 O O . ALA A 1 106 ? -4.790 7.350 9.064 1.00 83.94 106 ALA A O 1
ATOM 804 N N . SER A 1 107 ? -6.146 6.282 10.489 1.00 86.12 107 SER A N 1
ATOM 805 C CA . SER A 1 107 ? -6.099 5.002 9.764 1.00 86.12 107 SER A CA 1
ATOM 806 C C . SER A 1 107 ? -6.711 5.114 8.360 1.00 86.12 107 SER A C 1
ATOM 808 O O . SER A 1 107 ? -6.163 4.573 7.394 1.00 86.12 107 SER A O 1
ATOM 810 N N . LYS A 1 108 ? -7.800 5.884 8.216 1.00 86.94 108 LYS A N 1
ATOM 811 C CA . LYS A 1 108 ? -8.399 6.200 6.910 1.00 86.94 108 LYS A CA 1
ATOM 812 C C . LYS A 1 108 ? -7.459 7.041 6.043 1.00 86.94 108 LYS A C 1
ATOM 814 O O . LYS A 1 108 ? -7.263 6.701 4.878 1.00 86.94 108 LYS A O 1
ATOM 819 N N . ALA A 1 109 ? -6.839 8.079 6.608 1.00 88.75 109 ALA A N 1
ATOM 820 C CA . ALA A 1 109 ? -5.860 8.915 5.910 1.00 88.75 109 ALA A CA 1
ATOM 821 C C . ALA A 1 109 ? -4.644 8.109 5.425 1.00 88.75 109 ALA A C 1
ATOM 823 O O . ALA A 1 109 ? -4.122 8.341 4.333 1.00 88.75 109 ALA A O 1
ATOM 824 N N . PHE A 1 110 ? -4.210 7.123 6.208 1.00 92.75 110 PHE A N 1
ATOM 825 C CA . PHE A 1 110 ? -3.137 6.214 5.823 1.00 92.75 110 PHE A CA 1
ATOM 826 C C . PHE A 1 110 ? -3.517 5.328 4.632 1.00 92.75 110 PHE A C 1
ATOM 828 O O . PHE A 1 110 ? -2.780 5.270 3.641 1.00 92.75 110 PHE A O 1
ATOM 835 N N . ALA A 1 111 ? -4.691 4.697 4.686 1.00 93.62 111 ALA A N 1
ATOM 836 C CA . ALA A 1 111 ? -5.214 3.908 3.574 1.00 93.62 111 ALA A CA 1
ATOM 837 C C . ALA A 1 111 ? -5.417 4.756 2.305 1.00 93.62 111 ALA A C 1
ATOM 839 O O . ALA A 1 111 ? -4.987 4.350 1.223 1.00 93.62 111 ALA A O 1
ATOM 840 N N . SER A 1 112 ? -6.007 5.949 2.426 1.00 92.00 112 SER A N 1
ATOM 841 C CA . SER A 1 112 ? -6.259 6.842 1.287 1.00 92.00 112 SER A CA 1
ATOM 842 C C . SER A 1 112 ? -4.969 7.373 0.664 1.00 92.00 112 SER A C 1
ATOM 844 O O . SER A 1 112 ? -4.842 7.412 -0.559 1.00 92.00 112 SER A O 1
ATOM 846 N N . THR A 1 113 ? -3.963 7.684 1.483 1.00 94.06 113 THR A N 1
ATOM 847 C CA . THR A 1 113 ? -2.641 8.106 1.002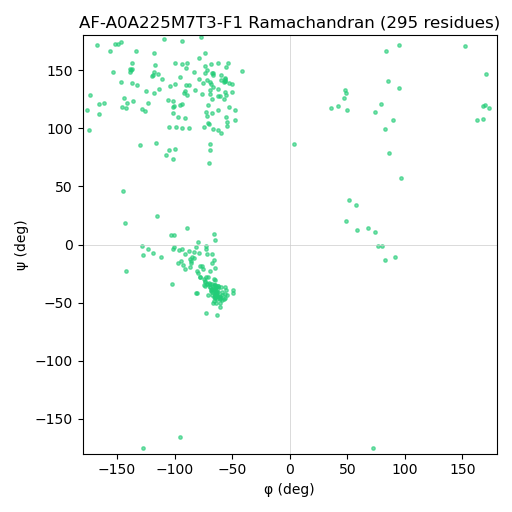 1.00 94.06 113 THR A CA 1
ATOM 848 C C . THR A 1 113 ? -2.003 7.035 0.124 1.00 94.06 113 THR A C 1
ATOM 850 O O . THR A 1 113 ? -1.442 7.358 -0.921 1.00 94.06 113 THR A O 1
ATOM 853 N N . ALA A 1 114 ? -2.127 5.756 0.486 1.00 95.31 114 ALA A N 1
ATOM 854 C CA . ALA A 1 114 ? -1.590 4.661 -0.317 1.00 95.31 114 ALA A CA 1
ATOM 855 C C . ALA A 1 114 ? -2.261 4.525 -1.699 1.00 95.31 114 ALA A C 1
ATOM 857 O O . ALA A 1 114 ? -1.607 4.124 -2.665 1.00 95.31 114 ALA A O 1
ATOM 858 N N . LEU A 1 115 ? -3.542 4.893 -1.817 1.00 95.19 115 LEU A N 1
ATOM 859 C CA . LEU A 1 115 ? -4.292 4.850 -3.079 1.00 95.19 115 LEU A CA 1
ATOM 860 C C . LEU A 1 115 ? -3.819 5.892 -4.097 1.00 95.19 115 LEU A C 1
ATOM 862 O O . LEU A 1 115 ? -3.976 5.685 -5.300 1.00 95.19 115 LEU A O 1
ATOM 866 N N . ASN A 1 116 ? -3.171 6.969 -3.649 1.00 94.19 116 ASN A N 1
ATOM 867 C CA . ASN A 1 116 ? -2.569 7.955 -4.550 1.00 94.19 116 ASN A CA 1
ATOM 868 C C . ASN A 1 116 ? -1.404 7.386 -5.373 1.00 94.19 116 ASN A C 1
ATOM 870 O O . ASN A 1 116 ? -0.988 7.998 -6.352 1.00 94.19 116 ASN A O 1
ATOM 874 N N . PHE A 1 117 ? -0.890 6.210 -5.005 1.00 95.94 117 PHE A N 1
ATOM 875 C CA . PHE A 1 117 ? 0.263 5.583 -5.650 1.00 95.94 117 PHE A CA 1
ATOM 876 C C . PHE A 1 117 ? -0.102 4.431 -6.589 1.00 95.94 117 PHE A C 1
ATOM 878 O O . PHE A 1 117 ? 0.800 3.739 -7.065 1.00 95.94 117 PHE A O 1
ATOM 885 N N . LEU A 1 118 ? -1.390 4.201 -6.869 1.00 96.69 118 LEU A N 1
ATOM 886 C CA . LEU A 1 118 ? -1.815 3.181 -7.832 1.00 96.69 118 LEU A CA 1
ATOM 887 C C . LEU A 1 118 ? -1.169 3.408 -9.206 1.00 96.69 118 LEU A C 1
ATOM 889 O O . LEU A 1 118 ? -0.980 4.535 -9.652 1.00 96.69 118 LEU A O 1
ATOM 893 N N . GLY A 1 119 ? -0.799 2.318 -9.877 1.00 96.06 119 GLY A N 1
ATOM 894 C CA . GLY A 1 119 ? -0.142 2.370 -11.185 1.00 96.06 119 GLY A CA 1
ATOM 895 C C . GLY A 1 119 ? 1.374 2.610 -11.144 1.00 96.06 119 GLY A C 1
ATOM 896 O O . GLY A 1 119 ? 2.053 2.348 -12.140 1.00 96.06 119 GLY A O 1
ATOM 897 N N . ILE A 1 120 ? 1.950 3.011 -10.005 1.00 97.38 120 ILE A N 1
ATOM 898 C CA . ILE A 1 120 ? 3.407 3.162 -9.865 1.00 97.38 120 ILE A CA 1
ATOM 899 C C . ILE A 1 120 ? 4.090 1.793 -9.916 1.00 97.38 120 ILE A C 1
ATOM 901 O O . ILE A 1 120 ? 3.624 0.822 -9.327 1.00 97.38 120 ILE A O 1
ATOM 905 N N . ARG A 1 121 ? 5.216 1.691 -10.625 1.00 97.50 121 ARG A N 1
ATOM 906 C CA . ARG A 1 121 ? 5.921 0.416 -10.826 1.00 97.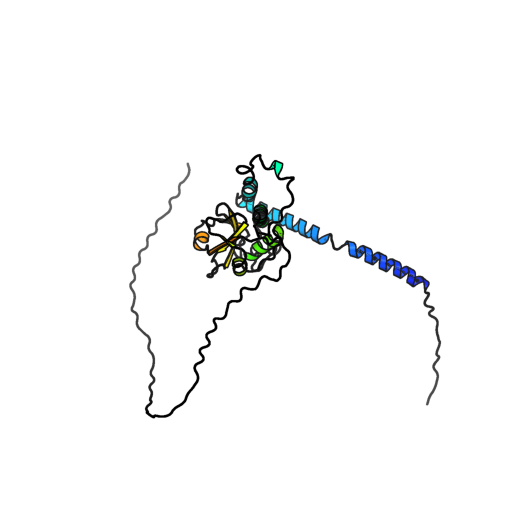50 121 ARG A CA 1
ATOM 907 C C . ARG A 1 121 ? 6.513 -0.142 -9.537 1.00 97.50 121 ARG A C 1
ATOM 909 O O . ARG A 1 121 ? 7.015 0.590 -8.685 1.00 97.50 121 ARG A O 1
ATOM 916 N N . TYR A 1 122 ? 6.547 -1.469 -9.459 1.00 98.25 122 TYR A N 1
ATOM 917 C CA . TYR A 1 122 ? 7.317 -2.155 -8.439 1.00 98.25 122 TYR A CA 1
ATOM 918 C C . TYR A 1 122 ? 8.822 -1.990 -8.678 1.00 98.25 122 TYR A C 1
ATOM 920 O O . TYR A 1 122 ? 9.323 -2.295 -9.767 1.00 98.25 122 TYR A O 1
ATOM 928 N N . ARG A 1 123 ? 9.560 -1.640 -7.624 1.00 98.12 123 ARG A N 1
ATOM 929 C CA . ARG A 1 123 ? 11.026 -1.667 -7.583 1.00 98.12 123 ARG A CA 1
ATOM 930 C C . ARG A 1 123 ? 11.485 -2.265 -6.262 1.00 98.12 123 ARG A C 1
ATOM 932 O O . ARG A 1 123 ? 11.154 -1.751 -5.206 1.00 98.12 123 ARG A O 1
ATOM 939 N N . TYR A 1 124 ? 12.289 -3.325 -6.317 1.00 96.81 124 TYR A N 1
ATOM 940 C CA . TYR A 1 124 ? 12.877 -3.918 -5.112 1.00 96.81 124 TYR A CA 1
ATOM 941 C C . TYR A 1 124 ? 13.764 -2.896 -4.389 1.00 96.81 124 TYR A C 1
ATOM 943 O O . TYR A 1 124 ? 14.640 -2.308 -5.025 1.00 96.81 124 TYR A O 1
ATOM 951 N N . GLY A 1 125 ? 13.541 -2.690 -3.090 1.00 96.38 125 GLY A N 1
ATOM 952 C CA . GLY A 1 125 ? 14.203 -1.646 -2.306 1.00 96.38 125 GLY A CA 1
ATOM 953 C C . GLY A 1 125 ? 13.651 -0.238 -2.551 1.00 96.38 125 GLY A C 1
ATOM 954 O O . GLY A 1 125 ? 14.133 0.705 -1.937 1.00 96.38 125 GLY A O 1
ATOM 955 N N . GLY A 1 126 ? 12.670 -0.075 -3.441 1.00 97.12 126 GLY A N 1
ATOM 956 C CA . GLY A 1 126 ? 12.065 1.213 -3.752 1.00 97.12 126 GLY A CA 1
ATOM 957 C C . GLY A 1 126 ? 11.119 1.686 -2.652 1.00 97.12 126 GLY A C 1
ATOM 958 O O . GLY A 1 126 ? 10.351 0.901 -2.097 1.00 97.12 126 GLY A O 1
ATOM 959 N N . ASP A 1 127 ? 11.173 2.974 -2.346 1.00 97.00 127 ASP A N 1
ATOM 960 C CA . ASP A 1 127 ? 10.391 3.649 -1.303 1.00 97.00 127 ASP A CA 1
ATOM 961 C C . ASP A 1 127 ? 9.954 5.059 -1.715 1.00 97.00 127 ASP A C 1
ATOM 963 O O . ASP A 1 127 ? 9.573 5.862 -0.871 1.00 97.00 127 ASP A O 1
ATOM 967 N N . THR A 1 128 ? 9.976 5.374 -3.012 1.00 96.25 128 THR A N 1
ATOM 968 C CA . THR A 1 128 ? 9.565 6.690 -3.516 1.00 96.25 128 THR A CA 1
ATOM 969 C C . THR A 1 128 ? 8.748 6.570 -4.800 1.00 96.25 128 THR A C 1
ATOM 971 O O . THR A 1 128 ? 9.035 5.692 -5.617 1.00 96.25 128 THR A O 1
ATOM 974 N N . PRO A 1 129 ? 7.796 7.489 -5.057 1.00 95.31 129 PRO A N 1
ATOM 975 C CA . PRO A 1 129 ? 6.999 7.480 -6.285 1.00 95.31 129 PRO A CA 1
ATOM 976 C C . PRO A 1 129 ? 7.847 7.479 -7.565 1.00 95.31 129 PRO A C 1
ATOM 978 O O . PRO A 1 129 ? 7.599 6.686 -8.471 1.00 95.31 129 PRO A O 1
ATOM 981 N N . ASN A 1 130 ? 8.899 8.305 -7.607 1.00 93.56 130 ASN A N 1
ATOM 982 C CA . ASN A 1 130 ? 9.781 8.459 -8.769 1.00 93.56 130 ASN A CA 1
ATOM 983 C C . ASN A 1 130 ? 10.518 7.179 -9.148 1.00 93.56 130 ASN A C 1
ATOM 985 O O . ASN A 1 130 ? 10.724 6.898 -10.328 1.00 93.56 130 ASN A O 1
ATOM 989 N N . THR A 1 131 ? 10.998 6.444 -8.145 1.00 94.38 131 THR A N 1
ATOM 990 C CA . THR A 1 131 ? 11.807 5.250 -8.394 1.00 94.38 131 THR A CA 1
ATOM 991 C C . THR A 1 131 ? 10.968 3.978 -8.399 1.00 94.38 131 THR A C 1
ATOM 993 O O . THR A 1 131 ? 11.424 2.951 -8.897 1.00 94.38 131 THR A O 1
ATOM 996 N N . GLY A 1 132 ? 9.736 4.046 -7.903 1.00 96.81 132 GLY A N 1
ATOM 997 C CA . GLY A 1 132 ? 8.875 2.901 -7.674 1.00 96.81 132 GLY A CA 1
ATOM 998 C C . GLY A 1 132 ? 8.967 2.382 -6.243 1.00 96.81 132 GLY A C 1
ATOM 999 O O . GLY A 1 132 ? 9.827 2.778 -5.454 1.00 96.81 132 GLY A O 1
ATOM 1000 N N . PHE A 1 133 ? 8.077 1.448 -5.927 1.00 98.50 133 PHE A N 1
ATOM 1001 C CA . PHE A 1 133 ? 7.898 0.927 -4.574 1.00 98.50 133 PHE A CA 1
ATOM 1002 C C . PHE A 1 133 ? 8.147 -0.579 -4.496 1.00 98.50 133 PHE A C 1
ATOM 1004 O O . PHE A 1 133 ? 7.767 -1.321 -5.400 1.00 98.50 133 PHE A O 1
ATOM 1011 N N . ASP A 1 134 ? 8.712 -1.059 -3.391 1.00 98.31 134 ASP A N 1
ATOM 1012 C CA . ASP A 1 134 ? 8.448 -2.421 -2.922 1.00 98.31 134 ASP A CA 1
ATOM 1013 C C . ASP A 1 134 ? 7.292 -2.433 -1.910 1.00 98.31 134 ASP A C 1
ATOM 1015 O O . ASP A 1 134 ? 6.740 -1.390 -1.558 1.00 98.31 134 ASP A O 1
ATOM 1019 N N . CYS A 1 135 ? 6.878 -3.626 -1.470 1.00 98.19 135 CYS A N 1
ATOM 1020 C CA . CYS A 1 135 ? 5.722 -3.773 -0.585 1.00 98.19 135 CYS A CA 1
ATOM 1021 C C . CYS A 1 135 ? 5.867 -2.971 0.717 1.00 98.19 135 CYS A C 1
ATOM 1023 O O . CYS A 1 135 ? 4.956 -2.246 1.107 1.00 98.19 135 CYS A O 1
ATOM 1025 N N . SER A 1 136 ? 7.028 -3.064 1.361 1.00 98.25 136 SER A N 1
ATOM 1026 C CA . SER A 1 136 ? 7.348 -2.341 2.591 1.00 98.25 136 SER A CA 1
ATOM 1027 C C . SER A 1 136 ? 7.618 -0.854 2.369 1.00 98.25 136 SER A C 1
ATOM 1029 O O . SER A 1 136 ? 7.304 -0.050 3.241 1.00 98.25 136 SER A O 1
ATOM 1031 N N . GLY A 1 137 ? 8.179 -0.476 1.222 1.00 98.25 137 GLY A N 1
ATOM 1032 C CA . GLY A 1 137 ? 8.458 0.908 0.856 1.00 98.25 137 GLY A CA 1
ATOM 1033 C C . GLY A 1 137 ? 7.182 1.703 0.618 1.00 98.25 137 GLY A C 1
ATOM 1034 O O . GLY A 1 137 ? 7.093 2.834 1.080 1.00 98.25 137 GLY A O 1
ATOM 1035 N N . LEU A 1 138 ? 6.164 1.095 -0.006 1.00 98.56 138 LEU A N 1
ATOM 1036 C CA . LEU A 1 138 ? 4.833 1.701 -0.123 1.00 98.56 138 LEU A CA 1
ATOM 1037 C C . LEU A 1 138 ? 4.230 1.992 1.261 1.00 98.56 138 LEU A C 1
ATOM 1039 O O . LEU A 1 138 ? 3.760 3.100 1.506 1.00 98.56 138 LEU A O 1
ATOM 1043 N N . VAL A 1 139 ? 4.274 1.008 2.167 1.00 98.19 139 VAL A N 1
ATOM 1044 C CA . VAL A 1 139 ? 3.763 1.141 3.542 1.00 98.19 139 VAL A CA 1
ATOM 1045 C C . VAL A 1 139 ? 4.501 2.237 4.303 1.00 98.19 139 VAL A C 1
ATOM 1047 O O . VAL A 1 139 ? 3.862 3.112 4.879 1.00 98.19 139 VAL A O 1
ATOM 1050 N N . GLY A 1 140 ? 5.836 2.208 4.283 1.00 97.25 140 GLY A N 1
ATOM 1051 C CA . GLY A 1 140 ? 6.662 3.199 4.968 1.00 97.25 140 GLY A CA 1
ATOM 1052 C C . GLY A 1 140 ? 6.414 4.613 4.450 1.00 97.25 140 GLY A C 1
ATOM 1053 O O . GLY A 1 140 ? 6.191 5.516 5.248 1.00 97.25 140 GLY A O 1
ATOM 1054 N N . TYR A 1 141 ? 6.367 4.793 3.126 1.00 97.31 141 TYR A N 1
ATOM 1055 C CA . TYR A 1 141 ? 6.129 6.101 2.517 1.00 97.31 141 TYR A CA 1
ATOM 1056 C C . TYR A 1 141 ? 4.735 6.645 2.848 1.00 97.31 141 TYR A C 1
ATOM 1058 O O . TYR A 1 141 ? 4.596 7.808 3.226 1.00 97.31 141 TYR A O 1
ATOM 1066 N N . ALA A 1 142 ? 3.697 5.809 2.746 1.00 96.44 142 ALA A N 1
ATOM 1067 C CA . ALA A 1 142 ? 2.341 6.219 3.093 1.00 96.44 142 ALA A CA 1
ATOM 1068 C C . ALA A 1 142 ? 2.219 6.567 4.586 1.00 96.44 142 ALA A C 1
ATOM 1070 O O . ALA A 1 142 ? 1.596 7.575 4.918 1.00 96.44 142 ALA A O 1
ATOM 1071 N N . ALA A 1 143 ? 2.849 5.795 5.477 1.00 95.00 143 ALA A N 1
ATOM 1072 C CA . ALA A 1 143 ? 2.820 6.045 6.918 1.00 95.00 143 ALA A CA 1
ATOM 1073 C C . ALA A 1 143 ? 3.575 7.327 7.289 1.00 95.00 143 ALA A C 1
ATOM 1075 O O . ALA A 1 143 ? 3.078 8.120 8.084 1.00 95.00 143 ALA A O 1
ATOM 1076 N N . GLU A 1 144 ? 4.727 7.587 6.670 1.00 93.94 144 GLU A N 1
ATOM 1077 C CA . GLU A 1 144 ? 5.469 8.830 6.885 1.00 93.94 144 GLU A CA 1
ATOM 1078 C C . GLU A 1 144 ? 4.658 10.048 6.419 1.00 93.94 144 GLU A C 1
ATOM 1080 O O . GLU A 1 144 ? 4.605 11.060 7.115 1.00 93.94 144 GLU A O 1
ATOM 1085 N N . LYS A 1 145 ? 3.972 9.950 5.273 1.00 92.50 145 LYS A N 1
ATOM 1086 C CA . LYS A 1 145 ? 3.199 11.064 4.703 1.00 92.50 145 LYS A CA 1
ATOM 1087 C C . LYS A 1 145 ? 1.890 11.370 5.422 1.00 92.50 145 LYS A C 1
ATOM 1089 O O . LYS A 1 145 ? 1.507 12.533 5.469 1.00 92.50 145 LYS A O 1
ATOM 1094 N N . SER A 1 146 ? 1.205 10.354 5.934 1.00 91.25 146 SER A N 1
ATOM 1095 C CA . SER A 1 146 ? -0.130 10.509 6.534 1.00 91.25 146 SER A CA 1
ATOM 1096 C C . SER A 1 146 ? -0.119 10.505 8.058 1.00 91.25 146 SER A C 1
ATOM 1098 O O . SER A 1 146 ? -0.914 11.206 8.672 1.00 91.25 146 SER A O 1
ATOM 1100 N N . LEU A 1 147 ? 0.782 9.729 8.665 1.00 89.81 147 LEU A N 1
ATOM 1101 C CA . LEU A 1 147 ? 0.853 9.526 10.113 1.00 89.81 147 LEU A CA 1
ATOM 1102 C C . LEU A 1 147 ? 2.105 10.159 10.734 1.00 89.81 147 LEU A C 1
ATOM 1104 O O . LEU A 1 147 ? 2.226 10.186 11.953 1.00 89.81 147 LEU A O 1
ATOM 1108 N N . GLY A 1 148 ? 3.071 10.607 9.923 1.00 89.88 148 GLY A N 1
ATOM 1109 C CA . GLY A 1 148 ? 4.367 11.085 10.416 1.00 89.88 148 GLY A CA 1
ATOM 1110 C C . GLY A 1 148 ? 5.243 9.983 11.026 1.00 89.88 148 GLY A C 1
ATOM 1111 O O . GLY A 1 148 ? 6.220 10.282 11.710 1.00 89.88 148 GLY A O 1
ATOM 1112 N N . LEU A 1 149 ? 4.912 8.706 10.801 1.00 89.69 149 LEU A N 1
ATOM 1113 C CA . LEU A 1 149 ? 5.600 7.572 11.419 1.00 89.69 149 LEU A CA 1
ATOM 1114 C C . LEU A 1 149 ? 6.750 7.064 10.548 1.00 89.69 149 LEU A C 1
ATOM 1116 O O . LEU A 1 149 ? 6.565 6.738 9.375 1.00 89.69 149 LEU A O 1
ATOM 1120 N N . LYS A 1 150 ? 7.929 6.897 11.154 1.00 92.31 150 LYS A N 1
ATOM 1121 C CA . LYS A 1 150 ? 9.061 6.198 10.532 1.00 92.31 150 LYS A CA 1
ATOM 1122 C C . LYS A 1 150 ? 9.018 4.722 10.889 1.00 92.31 150 LYS A C 1
ATOM 1124 O O . LYS A 1 150 ? 9.286 4.336 12.022 1.00 92.31 150 LYS A O 1
ATOM 1129 N N . LEU A 1 151 ? 8.693 3.897 9.902 1.00 93.50 151 LEU A N 1
ATOM 1130 C CA . LEU A 1 151 ? 8.541 2.460 10.090 1.00 93.50 151 LEU A CA 1
ATOM 1131 C C . LEU A 1 151 ? 9.782 1.668 9.639 1.00 93.50 151 LEU A C 1
ATOM 1133 O O . LEU A 1 151 ? 10.535 2.121 8.771 1.00 93.50 151 LEU A O 1
ATOM 1137 N N . PRO A 1 152 ? 9.991 0.446 10.169 1.00 95.94 152 PRO A N 1
ATOM 1138 C CA . PRO A 1 152 ? 11.034 -0.451 9.686 1.00 95.94 152 PRO A CA 1
ATOM 1139 C C . PRO A 1 152 ? 10.906 -0.747 8.187 1.00 95.94 152 PRO A C 1
ATOM 1141 O O . PRO A 1 152 ? 9.822 -1.011 7.674 1.00 95.94 152 PRO A O 1
ATOM 1144 N N . ARG A 1 153 ? 12.041 -0.818 7.481 1.00 96.06 153 ARG A N 1
ATOM 1145 C CA . ARG A 1 153 ? 12.061 -1.007 6.019 1.00 96.06 153 ARG A CA 1
ATOM 1146 C C . ARG A 1 153 ? 11.661 -2.393 5.522 1.00 96.06 153 ARG A C 1
ATOM 1148 O O . ARG A 1 153 ? 11.541 -2.550 4.317 1.00 96.06 153 ARG A O 1
ATOM 1155 N N . SER A 1 154 ? 11.472 -3.388 6.386 1.00 97.50 154 SER A N 1
ATOM 1156 C CA . SER A 1 154 ? 11.131 -4.754 5.965 1.00 97.50 154 SER A CA 1
ATOM 1157 C C . SER A 1 154 ? 9.735 -5.156 6.426 1.00 97.50 154 SER A C 1
ATOM 1159 O O . SER A 1 154 ? 9.326 -4.807 7.530 1.00 97.50 154 SER A O 1
ATOM 1161 N N . ALA A 1 155 ? 9.037 -5.971 5.628 1.00 97.19 155 ALA A N 1
ATOM 1162 C CA . ALA A 1 155 ? 7.735 -6.536 5.999 1.00 97.19 155 ALA A CA 1
ATOM 1163 C C . ALA A 1 155 ? 7.780 -7.308 7.335 1.00 97.19 155 ALA A C 1
ATOM 1165 O O . ALA A 1 155 ? 6.892 -7.163 8.168 1.00 97.19 155 ALA A O 1
ATOM 1166 N N . ALA A 1 156 ? 8.854 -8.058 7.599 1.00 96.75 156 ALA A N 1
ATOM 1167 C CA . ALA A 1 156 ? 9.043 -8.736 8.882 1.00 96.75 156 ALA A CA 1
ATOM 1168 C C . ALA A 1 156 ? 9.270 -7.758 10.050 1.00 96.75 156 ALA A C 1
ATOM 1170 O O . ALA A 1 156 ? 8.840 -8.023 11.170 1.00 96.75 156 ALA A O 1
ATOM 1171 N N . GLY A 1 157 ? 9.935 -6.625 9.798 1.00 96.69 157 GLY A N 1
ATOM 1172 C CA . GLY A 1 157 ? 10.063 -5.535 10.762 1.00 96.69 157 GLY A CA 1
ATOM 1173 C C . GLY A 1 157 ? 8.708 -4.917 11.091 1.00 96.69 157 GLY A C 1
ATOM 1174 O O . GLY A 1 157 ? 8.350 -4.863 12.260 1.00 96.69 157 GLY A O 1
ATOM 1175 N N . LEU A 1 158 ? 7.937 -4.565 10.061 1.00 96.25 158 LEU A N 1
ATOM 1176 C CA . LEU A 1 158 ? 6.573 -4.042 10.178 1.00 96.25 158 LEU A CA 1
ATOM 1177 C C . LEU A 1 158 ? 5.643 -4.987 10.948 1.00 96.25 158 LEU A C 1
ATOM 1179 O O . LEU A 1 158 ? 4.826 -4.535 11.736 1.00 96.25 158 LEU A O 1
ATOM 1183 N N . ALA A 1 159 ? 5.793 -6.304 10.786 1.00 96.06 159 ALA A N 1
ATOM 1184 C CA . ALA A 1 159 ? 4.995 -7.292 11.514 1.00 96.06 159 ALA A CA 1
ATOM 1185 C C . ALA A 1 159 ? 5.269 -7.337 13.033 1.00 96.06 159 ALA A C 1
ATOM 1187 O O . ALA A 1 159 ? 4.570 -8.057 13.757 1.00 96.06 159 ALA A O 1
ATOM 1188 N N . ARG A 1 160 ? 6.289 -6.620 13.518 1.00 95.00 160 ARG A N 1
ATOM 1189 C CA . ARG A 1 160 ? 6.583 -6.418 14.948 1.00 95.00 160 ARG A CA 1
ATOM 1190 C C . ARG A 1 160 ? 6.115 -5.054 15.456 1.00 95.00 160 ARG A C 1
ATOM 1192 O O . ARG A 1 160 ? 6.244 -4.788 16.647 1.00 95.00 160 ARG A O 1
ATOM 1199 N N . GLU A 1 161 ? 5.596 -4.214 14.568 1.00 92.69 161 GLU A N 1
ATOM 1200 C CA . GLU A 1 161 ? 5.005 -2.934 14.923 1.00 92.69 161 GLU A CA 1
ATOM 1201 C C . GLU A 1 161 ? 3.494 -3.073 15.083 1.00 92.69 161 GLU A C 1
ATOM 1203 O O . GLU A 1 161 ? 2.836 -3.815 14.346 1.00 92.69 161 GLU A O 1
ATOM 1208 N N . GLY A 1 162 ? 2.958 -2.330 16.047 1.00 88.25 162 GLY A N 1
ATOM 1209 C CA . GLY A 1 162 ? 1.532 -2.301 16.318 1.00 88.25 162 GLY A CA 1
ATOM 1210 C C . GLY A 1 162 ? 0.971 -3.559 16.983 1.00 88.25 162 GLY A C 1
ATOM 1211 O O . GLY A 1 162 ? 1.689 -4.496 17.343 1.00 88.25 162 GLY A O 1
ATOM 1212 N N . GLU A 1 163 ? -0.347 -3.566 17.141 1.00 93.25 163 GLU A N 1
ATOM 1213 C CA . GLU A 1 163 ? -1.091 -4.631 17.817 1.00 93.25 163 GLU A CA 1
ATOM 1214 C C . GLU A 1 163 ? -1.519 -5.726 16.840 1.00 93.25 163 GLU A C 1
ATOM 1216 O O . GLU A 1 163 ? -1.711 -5.477 15.651 1.00 93.25 163 GLU A O 1
ATOM 1221 N N . PHE A 1 164 ? -1.665 -6.965 17.321 1.00 95.81 164 PHE A N 1
ATOM 1222 C CA . PHE A 1 164 ? -2.261 -8.038 16.522 1.00 95.81 164 PHE A CA 1
ATOM 1223 C C . PHE A 1 164 ? -3.735 -7.766 16.253 1.00 95.81 164 PHE A C 1
ATOM 1225 O O . PHE A 1 164 ? -4.470 -7.444 17.177 1.00 95.81 164 PHE A O 1
ATOM 1232 N N . VAL A 1 165 ? -4.156 -7.982 15.006 1.00 96.94 165 VAL A N 1
ATOM 1233 C CA . VAL A 1 165 ? -5.563 -7.895 14.612 1.00 96.94 165 VAL A CA 1
ATOM 1234 C C . VAL A 1 165 ? -5.990 -9.223 13.979 1.00 96.94 165 VAL A C 1
ATOM 1236 O O . VAL A 1 165 ? -5.368 -9.648 12.991 1.00 96.94 165 VAL A O 1
ATOM 1239 N N . PRO A 1 166 ? -7.019 -9.893 14.529 1.00 96.81 166 PRO A N 1
ATOM 1240 C CA . PRO A 1 166 ? -7.699 -11.012 13.882 1.00 96.81 166 PRO A CA 1
ATOM 1241 C C . PRO A 1 166 ? -8.225 -10.641 12.489 1.00 96.81 166 PRO A C 1
ATOM 1243 O O . PRO A 1 166 ? -8.510 -9.484 12.197 1.00 96.81 166 PRO A O 1
ATOM 1246 N N . ARG A 1 167 ? -8.348 -11.619 11.584 1.00 95.69 167 ARG A N 1
ATOM 1247 C CA . ARG A 1 167 ? -8.717 -11.351 10.178 1.00 95.69 167 ARG A CA 1
ATOM 1248 C C . ARG A 1 167 ? -10.114 -10.730 10.037 1.00 95.69 167 ARG A C 1
ATOM 1250 O O . ARG A 1 167 ? -10.343 -9.944 9.124 1.00 95.69 167 ARG A O 1
ATOM 1257 N N . ASP A 1 168 ? -11.031 -11.142 10.892 1.00 95.69 168 ASP A N 1
ATOM 1258 C CA . ASP A 1 168 ? -12.419 -10.697 11.001 1.00 95.69 168 ASP A CA 1
ATOM 1259 C C . ASP A 1 168 ? -12.567 -9.323 11.672 1.00 95.69 168 ASP A C 1
ATOM 1261 O O . ASP A 1 168 ? -13.563 -8.645 11.449 1.00 95.69 168 ASP A O 1
ATOM 1265 N N . GLU A 1 169 ? -11.546 -8.864 12.394 1.00 96.06 169 GLU A N 1
ATOM 1266 C CA . GLU A 1 169 ? -11.513 -7.547 13.046 1.00 96.06 169 GLU A CA 1
ATOM 1267 C C . GLU A 1 169 ? -10.703 -6.498 12.264 1.00 96.06 169 GLU A C 1
ATOM 1269 O O . GLU A 1 169 ? -10.437 -5.397 12.765 1.00 96.06 169 GLU A O 1
ATOM 1274 N N . LEU A 1 170 ? -10.282 -6.833 11.038 1.00 95.94 170 LEU A N 1
ATOM 1275 C CA . LEU A 1 170 ? -9.514 -5.933 10.184 1.00 95.94 170 LEU A CA 1
ATOM 1276 C C . LEU A 1 170 ? -10.318 -4.674 9.847 1.00 95.94 170 LEU A C 1
ATOM 1278 O O . LEU A 1 170 ? -11.424 -4.733 9.305 1.00 95.94 170 LEU A O 1
ATOM 1282 N N . ARG A 1 171 ? -9.698 -3.522 10.092 1.00 94.31 171 ARG A N 1
ATOM 1283 C CA . ARG A 1 171 ? -10.221 -2.185 9.800 1.00 94.31 171 ARG A CA 1
ATOM 1284 C C . ARG A 1 171 ? -9.338 -1.481 8.784 1.00 94.31 171 ARG A C 1
ATOM 1286 O O . ARG A 1 171 ? -8.155 -1.791 8.633 1.00 94.31 171 ARG A O 1
ATOM 1293 N N . LYS A 1 172 ? -9.927 -0.533 8.054 1.00 93.38 172 LYS A N 1
ATOM 1294 C CA . LYS A 1 172 ? -9.208 0.293 7.075 1.00 93.38 172 LYS A CA 1
ATOM 1295 C C . LYS A 1 172 ? -7.956 0.894 7.718 1.00 93.38 172 LYS A C 1
ATOM 1297 O O . LYS A 1 172 ? -8.040 1.444 8.811 1.00 93.38 172 LYS A O 1
ATOM 1302 N N . GLY A 1 173 ? -6.821 0.775 7.036 1.00 94.31 173 GLY A N 1
ATOM 1303 C CA . GLY A 1 173 ? -5.517 1.217 7.538 1.00 94.31 173 GLY A CA 1
ATOM 1304 C C . GLY A 1 173 ? -4.718 0.150 8.295 1.00 94.31 173 GLY A C 1
ATOM 1305 O O . GLY A 1 173 ? -3.523 0.350 8.510 1.00 94.31 173 GLY A O 1
ATOM 1306 N N . ASP A 1 174 ? -5.303 -1.003 8.634 1.00 97.25 174 ASP A N 1
ATOM 1307 C CA . ASP A 1 174 ? -4.534 -2.115 9.200 1.00 97.25 174 ASP A CA 1
ATOM 1308 C C . ASP A 1 174 ? -3.555 -2.688 8.164 1.00 97.25 174 ASP A C 1
ATOM 1310 O O . ASP A 1 174 ? -3.834 -2.759 6.968 1.00 97.25 174 ASP A O 1
ATOM 1314 N N . LEU A 1 175 ? -2.393 -3.148 8.611 1.00 98.31 175 LEU A N 1
ATOM 1315 C CA . LEU A 1 175 ? -1.441 -3.864 7.774 1.00 98.31 175 LEU A CA 1
ATOM 1316 C C . LEU A 1 175 ? -1.840 -5.333 7.666 1.00 98.31 175 LEU A C 1
ATOM 1318 O O . LEU A 1 175 ? -2.074 -5.999 8.673 1.00 98.31 175 LEU A O 1
ATOM 1322 N N . VAL A 1 176 ? -1.837 -5.868 6.449 1.00 98.69 176 VAL A N 1
ATOM 1323 C CA . VAL A 1 176 ? -2.083 -7.289 6.172 1.00 98.69 176 VAL A CA 1
ATOM 1324 C C . VAL A 1 176 ? -0.826 -7.941 5.621 1.00 98.69 176 VAL A C 1
ATOM 1326 O O . VAL A 1 176 ? -0.168 -7.399 4.732 1.00 98.69 176 VAL A O 1
ATOM 1329 N N . PHE A 1 177 ? -0.479 -9.114 6.147 1.00 98.62 177 PHE A N 1
ATOM 1330 C CA . PHE A 1 177 ? 0.786 -9.773 5.834 1.00 98.62 177 PHE A CA 1
ATOM 1331 C C . PHE A 1 177 ? 0.605 -11.130 5.175 1.00 98.62 177 PHE A C 1
ATOM 1333 O O . PHE A 1 177 ? -0.273 -11.911 5.554 1.00 98.62 177 PHE A O 1
ATOM 1340 N N . PHE A 1 178 ? 1.528 -11.473 4.274 1.00 98.69 178 PHE A N 1
ATOM 1341 C CA . PHE A 1 178 ? 1.483 -12.719 3.512 1.00 98.69 178 PHE A CA 1
ATOM 1342 C C . PHE A 1 178 ? 2.844 -13.432 3.396 1.00 98.69 178 PHE A C 1
ATOM 1344 O O . PHE A 1 178 ? 3.919 -12.825 3.479 1.00 98.69 178 PHE A O 1
ATOM 1351 N N . ASN A 1 179 ? 2.797 -14.745 3.164 1.00 98.12 179 ASN A N 1
ATOM 1352 C CA . ASN A 1 179 ? 3.944 -15.595 2.843 1.00 98.12 179 ASN A CA 1
ATOM 1353 C C . ASN A 1 179 ? 4.034 -15.848 1.325 1.00 98.12 179 ASN A C 1
ATOM 1355 O O . ASN A 1 179 ? 3.587 -16.888 0.854 1.00 98.12 179 ASN A O 1
ATOM 1359 N N . THR A 1 180 ? 4.608 -14.918 0.563 1.00 96.81 180 THR A N 1
ATOM 1360 C CA . THR A 1 180 ? 4.831 -15.035 -0.890 1.00 96.81 180 THR A CA 1
ATOM 1361 C C . THR A 1 180 ? 6.247 -15.504 -1.245 1.00 96.81 180 THR A C 1
ATOM 1363 O O . THR A 1 180 ? 6.477 -15.947 -2.366 1.00 96.81 180 THR A O 1
ATOM 1366 N N . LEU A 1 181 ? 7.197 -15.439 -0.299 1.00 95.12 181 LEU A N 1
ATOM 1367 C CA . LEU A 1 181 ? 8.611 -15.801 -0.505 1.00 95.12 181 LEU A CA 1
ATOM 1368 C C . LEU A 1 181 ? 9.063 -17.013 0.331 1.00 95.12 181 LEU A C 1
ATOM 1370 O O . LEU A 1 181 ? 10.241 -17.121 0.670 1.00 95.12 181 LEU A O 1
ATOM 1374 N N . GLY A 1 182 ? 8.139 -17.887 0.733 1.00 95.69 182 GLY A N 1
ATOM 1375 C CA . GLY A 1 182 ? 8.445 -19.101 1.502 1.00 95.69 182 GLY A CA 1
ATOM 1376 C C . GLY A 1 182 ? 8.796 -18.872 2.978 1.00 95.69 182 GLY A C 1
ATOM 1377 O O . GLY A 1 182 ? 9.230 -19.800 3.652 1.00 95.69 182 GLY A O 1
ATOM 1378 N N . ARG A 1 183 ? 8.591 -17.661 3.508 1.00 95.88 183 ARG A N 1
ATOM 1379 C CA . ARG A 1 183 ? 8.756 -17.327 4.929 1.00 95.88 183 ARG A CA 1
ATOM 1380 C C . ARG A 1 183 ? 7.624 -16.426 5.418 1.00 95.88 183 ARG A C 1
ATOM 1382 O O . ARG A 1 183 ? 7.075 -15.626 4.661 1.00 95.88 183 ARG A O 1
ATOM 1389 N N . ARG A 1 184 ? 7.282 -16.539 6.703 1.00 96.38 184 ARG A N 1
ATOM 1390 C CA . ARG A 1 184 ? 6.219 -15.736 7.324 1.00 96.38 184 ARG A CA 1
ATOM 1391 C C . ARG A 1 184 ? 6.536 -14.236 7.219 1.00 96.38 184 ARG A C 1
ATOM 1393 O O . ARG A 1 184 ? 7.696 -13.852 7.347 1.00 96.38 184 ARG A O 1
ATOM 1400 N N . TYR A 1 185 ? 5.512 -13.411 6.984 1.00 97.25 185 TYR A N 1
ATOM 1401 C CA . TYR A 1 185 ? 5.637 -11.949 6.858 1.00 97.25 185 TYR A CA 1
ATOM 1402 C C . TYR A 1 185 ? 6.599 -11.482 5.751 1.00 97.25 185 TYR A C 1
ATOM 1404 O O . TYR A 1 185 ? 7.296 -10.479 5.885 1.00 97.25 185 TYR A O 1
ATOM 1412 N N . SER A 1 186 ? 6.661 -12.224 4.645 1.00 97.94 186 SER A N 1
ATOM 1413 C CA . SER A 1 186 ? 7.494 -11.862 3.491 1.00 97.94 186 SER A CA 1
ATOM 1414 C C . SER A 1 186 ? 6.911 -10.757 2.606 1.00 97.94 186 SER A C 1
ATOM 1416 O O . SER A 1 186 ? 7.656 -10.159 1.834 1.00 97.94 186 SER A O 1
ATOM 1418 N N . HIS A 1 187 ? 5.605 -10.500 2.712 1.00 98.56 187 HIS A N 1
ATOM 1419 C CA . HIS A 1 187 ? 4.876 -9.486 1.951 1.00 98.56 187 HIS A CA 1
ATOM 1420 C C . HIS A 1 187 ? 3.921 -8.729 2.862 1.00 98.56 187 HIS A C 1
ATOM 1422 O O . HIS A 1 187 ? 3.411 -9.305 3.826 1.00 98.56 187 HIS A O 1
ATOM 1428 N N . VAL A 1 188 ? 3.649 -7.472 2.528 1.00 98.69 188 VAL A N 1
ATOM 1429 C CA . VAL A 1 188 ? 2.740 -6.596 3.273 1.00 98.69 188 VAL A CA 1
ATOM 1430 C C . VAL A 1 188 ? 1.876 -5.777 2.312 1.00 98.69 188 VAL A C 1
ATOM 1432 O O . VAL A 1 188 ? 2.291 -5.479 1.189 1.00 98.69 188 VAL A O 1
ATOM 1435 N N . GLY A 1 189 ? 0.675 -5.432 2.755 1.00 98.50 189 GLY A N 1
ATOM 1436 C CA . GLY A 1 189 ? -0.192 -4.441 2.129 1.00 98.50 189 GLY A CA 1
ATOM 1437 C C . GLY A 1 189 ? -1.011 -3.693 3.176 1.00 98.50 189 GLY A C 1
ATOM 1438 O O . GLY A 1 189 ? -0.969 -4.036 4.359 1.00 98.50 189 GLY A O 1
ATOM 1439 N N . ILE A 1 190 ? -1.745 -2.677 2.733 1.00 98.38 190 ILE A N 1
ATOM 1440 C CA . ILE A 1 190 ? -2.600 -1.847 3.590 1.00 98.38 190 ILE A CA 1
ATOM 1441 C C . ILE A 1 190 ? -4.047 -2.245 3.335 1.00 98.38 190 ILE A C 1
ATOM 1443 O O . ILE A 1 190 ? -4.495 -2.259 2.186 1.00 98.38 190 ILE A O 1
ATOM 1447 N N . TYR A 1 191 ? -4.754 -2.610 4.399 1.00 97.62 191 TYR A N 1
ATOM 1448 C CA . TYR A 1 191 ? -6.141 -3.028 4.348 1.00 97.62 191 TYR A CA 1
ATOM 1449 C C . TYR A 1 191 ? -7.054 -1.846 4.071 1.00 97.62 191 TYR A C 1
ATOM 1451 O O . TYR A 1 191 ? -6.883 -0.727 4.556 1.00 97.62 191 TYR A O 1
ATOM 1459 N N . LEU A 1 192 ? -8.046 -2.153 3.264 1.00 95.44 192 LEU A N 1
ATOM 1460 C CA . LEU A 1 192 ? -8.853 -1.210 2.522 1.00 95.44 192 LEU A CA 1
ATOM 1461 C C . LEU A 1 192 ? -10.350 -1.406 2.873 1.00 95.44 192 LEU A C 1
ATOM 1463 O O . LEU A 1 192 ? -11.210 -0.618 2.501 1.00 95.44 192 LEU A O 1
ATOM 1467 N N . GLY A 1 193 ? -10.683 -2.411 3.689 1.00 92.88 193 GLY A N 1
ATOM 1468 C CA . GLY A 1 193 ? -12.070 -2.824 3.905 1.00 92.88 193 GLY A CA 1
ATOM 1469 C C . GLY A 1 193 ? -12.538 -3.779 2.810 1.00 92.88 193 GLY A C 1
ATOM 1470 O O . GLY A 1 193 ? -11.872 -3.952 1.789 1.00 92.88 193 GLY A O 1
ATOM 1471 N N . ASN A 1 194 ? -13.672 -4.447 3.032 1.00 92.25 194 ASN A N 1
ATOM 1472 C CA . ASN A 1 194 ? -14.306 -5.338 2.048 1.00 92.25 194 ASN A CA 1
ATOM 1473 C C . ASN A 1 194 ? -13.354 -6.395 1.455 1.00 92.25 194 ASN A C 1
ATOM 1475 O O . ASN A 1 194 ? -13.377 -6.690 0.253 1.00 92.25 194 ASN A O 1
ATOM 1479 N N . HIS A 1 195 ? -12.469 -6.932 2.302 1.00 95.12 195 HIS A N 1
ATOM 1480 C CA . HIS A 1 195 ? -11.411 -7.879 1.938 1.00 95.12 195 HIS A CA 1
ATOM 1481 C C . HIS A 1 195 ? -10.419 -7.363 0.888 1.00 95.12 195 HIS A C 1
ATOM 1483 O O . HIS A 1 195 ? -9.638 -8.143 0.349 1.00 95.12 195 HIS A O 1
ATOM 1489 N N . LYS A 1 196 ? -10.416 -6.066 0.587 1.00 96.31 196 LYS A N 1
ATOM 1490 C CA . LYS A 1 196 ? -9.465 -5.450 -0.331 1.00 96.31 196 LYS A CA 1
ATOM 1491 C C . LYS A 1 196 ? -8.224 -4.994 0.417 1.00 96.31 196 LYS A C 1
ATOM 1493 O O . LYS A 1 196 ? -8.253 -4.732 1.621 1.00 96.31 196 LYS A O 1
ATOM 1498 N N . PHE A 1 197 ? -7.124 -4.885 -0.315 1.00 98.12 197 PHE A N 1
ATOM 1499 C CA . PHE A 1 197 ? -5.882 -4.300 0.174 1.00 98.12 197 PHE A CA 1
ATOM 1500 C C . PHE A 1 197 ? -5.068 -3.724 -0.986 1.00 98.12 197 PHE A C 1
ATOM 1502 O O . PHE A 1 197 ? -5.121 -4.244 -2.103 1.00 98.12 197 PHE A O 1
ATOM 1509 N N . VAL A 1 198 ? -4.312 -2.659 -0.722 1.00 98.12 198 VAL A N 1
ATOM 1510 C CA . VAL A 1 198 ? -3.356 -2.074 -1.673 1.00 98.12 198 VAL A CA 1
ATOM 1511 C C . VAL A 1 198 ? -1.942 -2.539 -1.348 1.00 98.12 198 VAL A C 1
ATOM 1513 O O . VAL A 1 198 ? -1.546 -2.630 -0.183 1.00 98.12 198 VAL A O 1
ATOM 1516 N N . HIS A 1 199 ? -1.168 -2.865 -2.381 1.00 98.62 199 HIS A N 1
ATOM 1517 C CA . HIS A 1 199 ? 0.207 -3.341 -2.233 1.00 98.62 199 HIS A CA 1
ATOM 1518 C C . HIS A 1 199 ? 1.047 -3.101 -3.498 1.00 98.62 199 HIS A C 1
ATOM 1520 O O . HIS A 1 199 ? 0.514 -2.865 -4.582 1.00 98.62 199 HIS A O 1
ATOM 1526 N N . ALA A 1 200 ? 2.369 -3.239 -3.372 1.00 98.38 200 ALA A N 1
ATOM 1527 C CA . ALA A 1 200 ? 3.296 -3.373 -4.496 1.00 98.38 200 ALA A CA 1
ATOM 1528 C C . ALA A 1 200 ? 3.758 -4.848 -4.593 1.00 98.38 200 ALA A C 1
ATOM 1530 O O . ALA A 1 200 ? 4.604 -5.258 -3.794 1.00 98.38 200 ALA A O 1
ATOM 1531 N N . PRO A 1 201 ? 3.214 -5.672 -5.512 1.00 97.00 201 PRO A N 1
ATOM 1532 C CA . PRO A 1 201 ? 3.322 -7.136 -5.447 1.00 97.00 201 PRO A CA 1
ATOM 1533 C C . PRO A 1 201 ? 4.711 -7.695 -5.778 1.00 97.00 201 PRO A C 1
ATOM 1535 O O . PRO A 1 201 ? 5.296 -8.407 -4.966 1.00 97.00 201 PRO A O 1
ATOM 1538 N N . HIS A 1 202 ? 5.232 -7.425 -6.977 1.00 97.12 202 HIS A N 1
ATOM 1539 C CA . HIS A 1 202 ? 6.493 -7.993 -7.464 1.00 97.12 202 HIS A CA 1
ATOM 1540 C C . HIS A 1 202 ? 6.996 -7.268 -8.720 1.00 97.12 202 HIS A C 1
ATOM 1542 O O . HIS A 1 202 ? 6.281 -6.476 -9.337 1.00 97.12 202 HIS A O 1
ATOM 1548 N N . ARG A 1 203 ? 8.227 -7.592 -9.142 1.00 97.06 203 ARG A N 1
ATOM 1549 C CA . ARG A 1 203 ? 8.849 -7.064 -10.370 1.00 97.06 203 ARG A CA 1
ATOM 1550 C C . ARG A 1 203 ? 7.946 -7.264 -11.586 1.00 97.06 203 ARG A C 1
ATOM 1552 O O . ARG A 1 203 ? 7.343 -8.322 -11.736 1.00 97.06 203 ARG A O 1
ATOM 1559 N N . GLY A 1 204 ? 7.884 -6.257 -12.455 1.00 96.25 204 GLY A N 1
ATOM 1560 C CA . GLY A 1 204 ? 7.029 -6.271 -13.647 1.00 96.25 204 GLY A CA 1
ATOM 1561 C C . GLY A 1 204 ? 5.560 -5.935 -13.377 1.00 96.25 204 GLY A C 1
ATOM 1562 O O . GLY A 1 204 ? 4.781 -5.866 -14.319 1.00 96.25 204 GLY A O 1
ATOM 1563 N N . SER A 1 205 ? 5.183 -5.691 -12.120 1.00 96.62 205 SER A N 1
ATOM 1564 C CA . SER A 1 205 ? 3.853 -5.213 -11.749 1.00 96.62 205 SER A CA 1
ATOM 1565 C C . SER A 1 205 ? 3.895 -3.760 -11.268 1.00 96.62 205 SER A C 1
ATOM 1567 O O . SER A 1 205 ? 4.955 -3.138 -11.158 1.00 96.62 205 SER A O 1
ATOM 1569 N N . VAL A 1 206 ? 2.714 -3.232 -10.975 1.00 97.75 206 VAL A N 1
ATOM 1570 C CA . VAL A 1 206 ? 2.471 -1.912 -10.398 1.00 97.75 206 VAL A CA 1
ATOM 1571 C C . VAL A 1 206 ? 1.782 -2.034 -9.040 1.00 97.75 206 VAL A C 1
ATOM 1573 O O . VAL A 1 206 ? 1.251 -3.100 -8.712 1.00 97.75 206 VAL A O 1
ATOM 1576 N N . VAL A 1 207 ? 1.790 -0.948 -8.269 1.00 98.25 207 VAL A N 1
ATOM 1577 C CA . VAL A 1 207 ? 0.937 -0.766 -7.095 1.00 98.25 207 VAL A CA 1
ATOM 1578 C C . VAL A 1 207 ? -0.516 -0.908 -7.531 1.00 98.25 207 VAL A C 1
ATOM 1580 O O . VAL A 1 207 ? -0.955 -0.242 -8.472 1.00 98.25 207 VAL A O 1
ATOM 1583 N N . ARG A 1 208 ? -1.245 -1.807 -6.875 1.00 96.88 208 ARG A N 1
ATOM 1584 C CA . ARG A 1 208 ? -2.612 -2.175 -7.248 1.00 96.88 208 ARG A CA 1
ATOM 1585 C C . ARG A 1 208 ? -3.417 -2.637 -6.044 1.00 96.88 208 ARG A C 1
ATOM 1587 O O . ARG A 1 208 ? -2.867 -2.819 -4.959 1.00 96.88 208 ARG A O 1
ATOM 1594 N N . ILE A 1 209 ? -4.709 -2.834 -6.267 1.00 97.00 209 ILE A N 1
ATOM 1595 C CA . ILE A 1 209 ? -5.638 -3.378 -5.279 1.00 97.00 209 ILE A CA 1
ATOM 1596 C C . ILE A 1 209 ? -5.927 -4.827 -5.625 1.00 97.00 209 ILE A C 1
ATOM 1598 O O 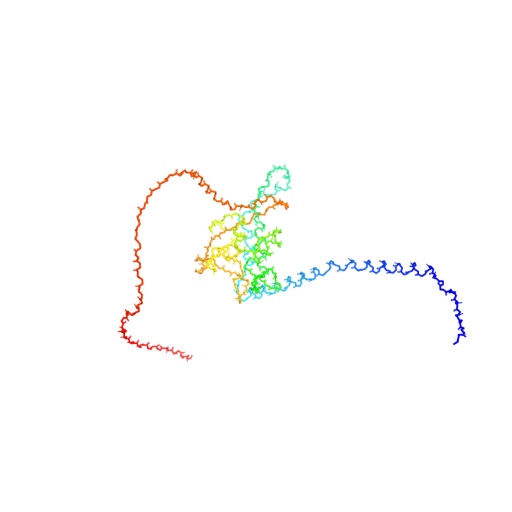. ILE A 1 209 ? -6.181 -5.148 -6.786 1.00 97.00 209 ILE A O 1
ATOM 1602 N N . GLU A 1 210 ? -5.926 -5.684 -4.613 1.00 96.44 210 GLU A N 1
ATOM 1603 C CA . GLU A 1 210 ? -6.318 -7.081 -4.754 1.00 96.44 210 GLU A CA 1
ATOM 1604 C C . GLU A 1 210 ? -7.272 -7.507 -3.638 1.00 96.44 210 GLU A C 1
ATOM 1606 O O . GLU A 1 210 ? -7.480 -6.798 -2.652 1.00 96.44 210 GLU A O 1
ATOM 1611 N N . ASP A 1 211 ? -7.894 -8.669 -3.833 1.00 96.19 211 ASP A N 1
ATOM 1612 C CA . ASP A 1 211 ? -8.846 -9.263 -2.902 1.00 96.19 211 ASP A CA 1
ATOM 1613 C C . ASP A 1 211 ? -8.181 -10.377 -2.080 1.00 96.19 211 ASP A C 1
ATOM 1615 O O . ASP A 1 211 ? -7.662 -11.357 -2.625 1.00 96.19 211 ASP A O 1
ATOM 1619 N N . MET A 1 212 ? -8.226 -10.247 -0.755 1.00 97.19 212 MET A N 1
ATOM 1620 C CA . MET A 1 212 ? -7.710 -11.217 0.215 1.00 97.19 212 MET A CA 1
ATOM 1621 C C . MET A 1 212 ? -8.451 -12.558 0.191 1.00 97.19 212 MET A C 1
ATOM 1623 O O . MET A 1 212 ? -7.931 -13.559 0.697 1.00 97.19 212 MET A O 1
ATOM 1627 N N . ASN A 1 213 ? -9.671 -12.595 -0.342 1.00 96.75 213 ASN A N 1
ATOM 1628 C CA . ASN A 1 213 ? -10.447 -13.816 -0.527 1.00 96.75 213 ASN A CA 1
ATOM 1629 C C . ASN A 1 213 ? -10.102 -14.537 -1.834 1.00 96.75 213 ASN A C 1
ATOM 1631 O O . ASN A 1 213 ? -10.469 -15.704 -1.983 1.00 96.75 213 ASN A O 1
ATOM 1635 N N . GLY A 1 214 ? -9.339 -13.908 -2.735 1.00 96.62 214 GLY A N 1
ATOM 1636 C CA . GLY A 1 214 ? -8.767 -14.587 -3.893 1.00 96.62 214 GLY A CA 1
ATOM 1637 C C . GLY A 1 214 ? -7.909 -15.784 -3.466 1.00 96.62 214 GLY A C 1
ATOM 1638 O O . GLY A 1 214 ? -7.165 -15.705 -2.486 1.00 96.62 214 GLY A O 1
ATOM 1639 N N . THR A 1 215 ? -7.994 -16.898 -4.202 1.00 97.69 215 THR A N 1
ATOM 1640 C CA . THR A 1 215 ? -7.393 -18.195 -3.824 1.00 97.69 215 THR A CA 1
ATOM 1641 C C . THR A 1 215 ? -5.923 -18.085 -3.410 1.00 97.69 215 THR A C 1
ATOM 1643 O O . THR A 1 215 ? -5.514 -18.695 -2.421 1.00 97.69 215 THR A O 1
ATOM 1646 N N . TYR A 1 216 ? -5.137 -17.278 -4.131 1.00 97.94 216 TYR A N 1
ATOM 1647 C CA . TYR A 1 216 ? -3.734 -17.026 -3.808 1.00 97.94 216 TYR A CA 1
ATOM 1648 C C . TYR A 1 216 ? -3.590 -16.333 -2.440 1.00 97.94 216 TYR A C 1
ATOM 1650 O O . TYR A 1 216 ? -3.028 -16.906 -1.506 1.00 97.94 216 TYR A O 1
ATOM 1658 N N . TRP A 1 217 ? -4.162 -15.141 -2.263 1.00 98.06 217 TRP A N 1
ATOM 1659 C CA . TRP A 1 217 ? -4.016 -14.359 -1.027 1.00 98.06 217 TRP A CA 1
ATOM 1660 C C . TRP A 1 217 ? -4.613 -15.032 0.195 1.00 98.06 217 TRP A C 1
ATOM 1662 O O . TRP A 1 217 ? -4.012 -14.990 1.270 1.00 98.06 217 TRP A O 1
ATOM 1672 N N . LYS A 1 218 ? -5.736 -15.732 0.021 1.00 97.62 218 LYS A N 1
ATOM 1673 C CA . LYS A 1 218 ? -6.367 -16.498 1.092 1.00 97.62 218 LYS A CA 1
ATOM 1674 C C . LYS A 1 218 ? -5.421 -17.562 1.646 1.00 97.62 218 LYS A C 1
ATOM 1676 O O . LYS A 1 218 ? -5.318 -17.686 2.863 1.00 97.62 218 LYS A O 1
ATOM 1681 N N . LYS A 1 219 ? -4.711 -18.285 0.770 1.00 97.88 219 LYS A N 1
ATOM 1682 C CA . LYS A 1 219 ? -3.726 -19.311 1.151 1.00 97.88 219 LYS A CA 1
ATOM 1683 C C . LYS A 1 219 ? -2.472 -18.713 1.791 1.00 97.88 219 LYS A C 1
ATOM 1685 O O . LYS A 1 219 ? -1.865 -19.342 2.652 1.00 97.88 219 LYS A O 1
ATOM 1690 N N . HIS A 1 220 ? -2.068 -17.524 1.353 1.00 98.31 220 HIS A N 1
ATOM 1691 C CA . HIS A 1 220 ? -0.809 -16.914 1.768 1.00 98.31 220 HIS A CA 1
ATOM 1692 C C . HIS A 1 220 ? -0.937 -15.972 2.975 1.00 98.31 220 HIS A C 1
ATOM 1694 O O . HIS A 1 220 ? 0.091 -15.487 3.438 1.00 98.31 220 HIS A O 1
ATOM 1700 N N . TYR A 1 221 ? -2.137 -15.707 3.500 1.00 98.44 221 TYR A N 1
ATOM 1701 C CA . TYR A 1 221 ? -2.346 -14.804 4.640 1.00 98.44 221 TYR A CA 1
ATOM 1702 C C . TYR A 1 221 ? -1.657 -15.299 5.922 1.00 98.44 221 TYR A C 1
ATOM 1704 O O . TYR A 1 221 ? -1.748 -16.470 6.281 1.00 98.44 221 TYR A O 1
ATOM 1712 N N . THR A 1 222 ? -0.964 -14.396 6.621 1.00 97.81 222 THR A N 1
ATOM 1713 C CA . THR A 1 222 ? -0.153 -14.719 7.815 1.00 97.81 222 THR A CA 1
ATOM 1714 C C . THR A 1 222 ? -0.445 -13.873 9.056 1.00 97.81 222 THR A C 1
ATOM 1716 O O . THR A 1 222 ? 0.069 -14.215 10.129 1.00 97.81 222 THR A O 1
ATOM 1719 N N . GLY A 1 223 ? -1.251 -12.811 8.937 1.00 97.38 223 GLY A N 1
ATOM 1720 C CA . GLY A 1 223 ? -1.712 -11.997 10.068 1.00 97.38 223 GLY A CA 1
ATOM 1721 C C . GLY A 1 223 ? -2.031 -10.543 9.713 1.00 97.38 223 GLY A C 1
ATOM 1722 O O . GLY A 1 223 ? -1.727 -10.088 8.606 1.00 97.38 223 GLY A O 1
ATOM 1723 N N . GLY A 1 224 ? -2.637 -9.837 10.672 1.00 97.88 224 GLY A N 1
ATOM 1724 C CA . GLY A 1 224 ? -2.935 -8.405 10.633 1.00 97.88 224 GLY A CA 1
ATOM 1725 C C . GLY A 1 224 ? -2.219 -7.629 11.744 1.00 97.88 224 GLY A C 1
ATOM 1726 O O . GLY A 1 224 ? -1.978 -8.184 12.825 1.00 97.88 224 GLY A O 1
ATOM 1727 N N . ARG A 1 225 ? -1.868 -6.363 11.480 1.00 97.19 225 ARG A N 1
ATOM 1728 C CA . ARG A 1 225 ? -1.360 -5.416 12.487 1.00 97.19 225 ARG A CA 1
ATOM 1729 C C . ARG A 1 225 ? -2.051 -4.065 12.415 1.00 97.19 225 ARG A C 1
ATOM 1731 O O . ARG A 1 225 ? -2.161 -3.515 11.325 1.00 97.19 225 ARG A O 1
ATOM 1738 N N . ARG A 1 226 ? -2.403 -3.491 13.565 1.00 95.56 226 ARG A N 1
ATOM 1739 C CA . ARG A 1 226 ? -2.866 -2.100 13.664 1.00 95.56 226 ARG A CA 1
ATOM 1740 C C . ARG A 1 226 ? -1.733 -1.217 14.146 1.00 95.56 226 ARG A C 1
ATOM 1742 O O . ARG A 1 226 ? -1.209 -1.432 15.237 1.00 95.56 226 ARG A O 1
ATOM 1749 N N . LEU A 1 227 ? -1.342 -0.244 13.328 1.00 91.44 227 LEU A N 1
ATOM 1750 C CA . LEU A 1 227 ? -0.352 0.749 13.729 1.00 91.44 227 LEU A CA 1
ATOM 1751 C C . LEU A 1 227 ? -0.962 1.648 14.796 1.00 91.44 227 LEU A C 1
ATOM 1753 O O . LEU A 1 227 ? -2.046 2.188 14.600 1.00 91.44 227 LEU A O 1
ATOM 1757 N N . VAL A 1 228 ? -0.251 1.818 15.904 1.00 80.19 228 VAL A N 1
ATOM 1758 C CA . VAL A 1 228 ? -0.680 2.708 16.974 1.00 80.19 228 VAL A CA 1
ATOM 1759 C C . VAL A 1 228 ? 0.120 3.997 16.857 1.00 80.19 228 VAL A C 1
ATOM 1761 O O . VAL A 1 228 ? 1.349 3.986 16.963 1.00 80.19 228 VAL A O 1
ATOM 1764 N N . ALA A 1 229 ? -0.562 5.094 16.532 1.00 63.19 229 ALA A N 1
ATOM 1765 C CA . ALA A 1 229 ? 0.064 6.403 16.440 1.00 63.19 229 ALA A CA 1
ATOM 1766 C C . ALA A 1 229 ? 0.332 6.902 17.863 1.00 63.19 229 ALA A C 1
ATOM 1768 O O . ALA A 1 229 ? -0.576 7.361 18.549 1.00 63.19 229 ALA A O 1
ATOM 1769 N N . TYR A 1 230 ? 1.578 6.796 18.320 1.00 53.12 230 TYR A N 1
ATOM 1770 C CA . TYR A 1 230 ? 1.979 7.435 19.565 1.00 53.12 230 TYR A CA 1
ATOM 1771 C C . TYR A 1 230 ? 1.993 8.948 19.337 1.00 53.12 230 TYR A C 1
ATOM 1773 O O . TYR A 1 230 ? 2.896 9.488 18.698 1.00 53.12 230 TYR A O 1
ATOM 1781 N N . ALA A 1 231 ? 0.965 9.634 19.838 1.00 42.53 231 ALA A N 1
ATOM 1782 C CA . ALA A 1 231 ? 0.925 11.087 19.950 1.00 42.53 231 ALA A CA 1
ATOM 1783 C C . ALA A 1 231 ? 1.911 11.536 21.045 1.00 42.53 231 ALA A C 1
ATOM 1785 O O . ALA A 1 231 ? 1.528 11.920 22.144 1.00 42.53 231 ALA A O 1
ATOM 1786 N N . GLY A 1 232 ? 3.204 11.406 20.768 1.00 37.47 232 GLY A N 1
ATOM 1787 C CA . GLY A 1 232 ? 4.282 11.768 21.676 1.00 37.47 232 GLY A CA 1
ATOM 1788 C C . GLY A 1 232 ? 5.606 11.567 20.960 1.00 37.47 232 GLY A C 1
ATOM 1789 O O . GLY A 1 232 ? 5.909 10.459 20.526 1.00 37.47 232 GLY A O 1
ATOM 1790 N N . GLY A 1 233 ? 6.343 12.658 20.753 1.00 37.59 233 GLY A N 1
ATOM 1791 C CA . GLY A 1 233 ? 7.630 12.646 20.068 1.00 37.59 233 GLY A CA 1
ATOM 1792 C C . GLY A 1 233 ? 8.615 11.647 20.675 1.00 37.59 233 GLY A C 1
ATOM 1793 O O . GLY A 1 233 ? 8.488 11.291 21.838 1.00 37.59 233 GLY A O 1
ATOM 1794 N N . ILE A 1 234 ? 9.567 11.227 19.835 1.00 43.06 234 ILE A N 1
ATOM 1795 C CA . ILE A 1 234 ? 10.812 10.495 20.132 1.00 43.06 234 ILE A CA 1
ATOM 1796 C C . ILE A 1 234 ? 10.951 10.127 21.616 1.00 43.06 234 ILE A C 1
ATOM 1798 O O . ILE A 1 234 ? 11.554 10.857 22.396 1.00 43.06 234 ILE A O 1
ATOM 1802 N N . ASP A 1 235 ? 10.375 8.987 21.986 1.00 41.75 235 ASP A N 1
ATOM 1803 C CA . ASP A 1 235 ? 10.750 8.291 23.203 1.00 41.75 235 ASP A CA 1
ATOM 1804 C C . ASP A 1 235 ? 11.713 7.169 22.803 1.00 41.75 235 ASP A C 1
ATOM 1806 O O . ASP A 1 235 ? 11.308 6.119 22.296 1.00 41.75 235 ASP A O 1
ATOM 1810 N N . ASP A 1 236 ? 13.010 7.406 23.006 1.00 51.28 236 ASP A N 1
ATOM 1811 C CA . ASP A 1 236 ? 14.081 6.423 22.808 1.00 51.28 236 ASP A CA 1
ATOM 1812 C C . ASP A 1 236 ? 13.974 5.224 23.787 1.00 51.28 236 ASP A C 1
ATOM 1814 O O . ASP A 1 236 ? 14.817 4.325 23.778 1.00 51.28 236 ASP A O 1
ATOM 1818 N N . SER A 1 237 ? 12.921 5.165 24.614 1.00 43.34 237 SER A N 1
ATOM 1819 C CA . SER A 1 237 ? 12.693 4.137 25.635 1.00 43.34 237 SER A CA 1
ATOM 1820 C C . SER A 1 237 ? 11.921 2.903 25.167 1.00 43.34 237 SER A C 1
ATOM 1822 O O . SER A 1 237 ? 11.503 2.123 26.021 1.00 43.34 237 SER A O 1
ATOM 1824 N N . LYS A 1 238 ? 11.726 2.642 23.864 1.00 39.09 238 LYS A N 1
ATOM 1825 C CA . LYS A 1 238 ? 11.283 1.296 23.441 1.00 39.09 238 LYS A CA 1
ATOM 1826 C C . LYS A 1 238 ? 12.470 0.346 23.641 1.00 39.09 238 LYS A C 1
ATOM 1828 O O . LYS A 1 238 ? 13.393 0.376 22.821 1.00 39.09 238 LYS A O 1
ATOM 1833 N N . PRO A 1 239 ? 12.494 -0.525 24.674 1.00 36.53 239 PRO A N 1
ATOM 1834 C CA . PRO A 1 239 ? 13.569 -1.485 24.760 1.00 36.53 239 PRO A CA 1
ATOM 1835 C C . PRO A 1 239 ? 13.361 -2.437 23.590 1.00 36.53 239 PRO A C 1
ATOM 1837 O O . PRO A 1 239 ? 12.285 -3.018 23.414 1.00 36.53 239 PRO A O 1
ATOM 1840 N N . ALA A 1 240 ? 14.391 -2.585 22.760 1.00 39.00 240 ALA A N 1
ATOM 1841 C CA . ALA A 1 240 ? 14.486 -3.734 21.885 1.00 39.00 240 ALA A CA 1
ATOM 1842 C C . ALA A 1 240 ? 14.191 -4.956 22.758 1.00 39.00 240 ALA A C 1
ATOM 1844 O O . ALA A 1 240 ? 14.922 -5.199 23.718 1.00 39.00 240 ALA A O 1
ATOM 1845 N N . ILE A 1 241 ? 13.097 -5.673 22.478 1.00 39.22 241 ILE A N 1
ATOM 1846 C CA . ILE A 1 241 ? 12.826 -6.951 23.129 1.00 39.22 241 ILE A CA 1
ATOM 1847 C C . ILE A 1 241 ? 14.007 -7.842 22.766 1.00 39.22 241 ILE A C 1
ATOM 1849 O O . ILE A 1 241 ? 14.114 -8.376 21.659 1.00 39.22 241 ILE A O 1
ATOM 1853 N N . ARG A 1 242 ? 14.963 -7.877 23.692 1.00 32.09 242 ARG A N 1
ATOM 1854 C CA . ARG A 1 242 ? 16.155 -8.692 23.660 1.00 32.09 242 ARG A CA 1
ATOM 1855 C C . ARG A 1 242 ? 15.629 -10.113 23.669 1.00 32.09 242 ARG A C 1
ATOM 1857 O O . ARG A 1 242 ? 14.951 -10.526 24.602 1.00 32.09 242 ARG A O 1
ATOM 1864 N N . ALA A 1 243 ? 15.889 -10.836 22.588 1.00 38.97 243 ALA A N 1
ATOM 1865 C CA . ALA A 1 243 ? 15.820 -12.279 22.627 1.00 38.97 243 ALA A CA 1
ATOM 1866 C C . ALA A 1 243 ? 16.746 -12.723 23.767 1.00 38.97 243 ALA A C 1
ATOM 1868 O O . ALA A 1 243 ? 17.965 -12.592 23.661 1.00 38.97 243 ALA A O 1
ATOM 1869 N N . GLU A 1 244 ? 16.155 -13.141 24.882 1.00 38.50 244 GLU A N 1
ATOM 18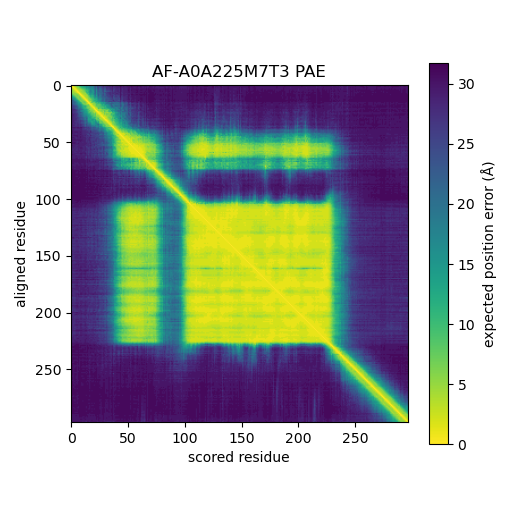70 C CA . GLU A 1 244 ? 16.845 -13.784 25.993 1.00 38.50 244 GLU A CA 1
ATOM 1871 C C . GLU A 1 244 ? 17.649 -14.976 25.445 1.00 38.50 244 GLU A C 1
ATOM 1873 O O . GLU A 1 244 ? 17.052 -15.908 24.889 1.00 38.50 244 GLU A O 1
ATOM 1878 N N . PRO A 1 245 ? 18.989 -15.008 25.564 1.00 42.22 245 PRO A N 1
ATOM 1879 C CA . PRO A 1 245 ? 19.707 -16.258 25.436 1.00 42.22 245 PRO A CA 1
ATOM 1880 C C . PRO A 1 245 ? 19.436 -17.073 26.700 1.00 42.22 245 PRO A C 1
ATOM 1882 O O . PRO A 1 245 ? 19.839 -16.713 27.804 1.00 42.22 245 PRO A O 1
ATOM 1885 N N . ARG A 1 246 ? 18.738 -18.192 26.512 1.00 38.88 246 ARG A N 1
ATOM 1886 C CA . ARG A 1 246 ? 18.521 -19.233 27.515 1.00 38.88 246 ARG A CA 1
ATOM 1887 C C . ARG A 1 246 ? 19.858 -19.587 28.179 1.00 38.88 246 ARG A C 1
ATOM 1889 O O . ARG A 1 246 ? 20.713 -20.221 27.568 1.00 38.88 246 ARG A O 1
ATOM 1896 N N . SER A 1 247 ? 20.021 -19.156 29.425 1.00 33.91 247 SER A N 1
ATOM 1897 C CA . SER A 1 247 ? 21.125 -19.543 30.296 1.00 33.91 247 SER A CA 1
ATOM 1898 C C . SER A 1 247 ? 20.921 -20.998 30.722 1.00 33.91 247 SER A C 1
ATOM 1900 O O . SER A 1 247 ? 19.987 -21.310 31.458 1.00 33.91 247 SER A O 1
ATOM 1902 N N . THR A 1 248 ? 21.764 -21.906 30.233 1.00 45.84 248 THR A N 1
ATOM 1903 C CA . THR A 1 248 ? 21.946 -23.241 30.819 1.00 45.84 248 THR A CA 1
ATOM 1904 C C . THR A 1 248 ? 23.375 -23.342 31.325 1.00 45.84 248 THR A C 1
ATOM 1906 O O . THR A 1 248 ? 24.271 -23.794 30.614 1.00 45.84 248 THR A O 1
ATOM 1909 N N . THR A 1 249 ? 23.589 -22.904 32.563 1.00 38.66 2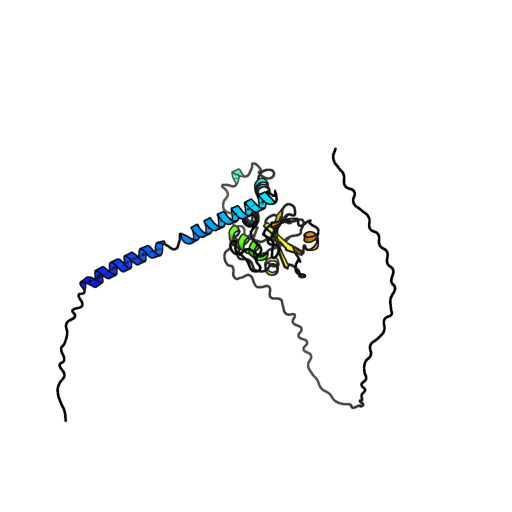49 THR A N 1
ATOM 1910 C CA . THR A 1 249 ? 24.800 -23.211 33.324 1.00 38.66 249 THR A CA 1
ATOM 1911 C C . THR A 1 249 ? 24.572 -24.532 34.053 1.00 38.66 249 THR A C 1
ATOM 1913 O O . THR A 1 249 ? 23.917 -24.569 35.090 1.00 38.66 249 THR A O 1
ATOM 1916 N N . HIS A 1 250 ? 25.107 -25.625 33.511 1.00 44.22 250 HIS A N 1
ATOM 1917 C CA . HIS A 1 250 ? 25.375 -26.831 34.291 1.00 44.22 250 HIS A CA 1
ATOM 1918 C C . HIS A 1 250 ? 26.824 -26.763 34.773 1.00 44.22 250 HIS A C 1
ATOM 1920 O O . HIS A 1 250 ? 27.753 -27.056 34.024 1.00 44.22 250 HIS A O 1
ATOM 1926 N N . THR A 1 251 ? 27.007 -26.371 36.031 1.00 36.56 251 THR A N 1
ATOM 1927 C CA . THR A 1 251 ? 28.264 -26.552 36.760 1.00 36.56 251 THR A CA 1
ATOM 1928 C C . THR A 1 251 ? 28.121 -27.817 37.597 1.00 36.56 251 THR A C 1
ATOM 1930 O O . THR A 1 251 ? 27.381 -27.818 38.575 1.00 36.56 251 THR A O 1
ATOM 1933 N N . HIS A 1 252 ? 28.827 -28.889 37.238 1.00 46.50 252 HIS A N 1
ATOM 1934 C CA . HIS A 1 252 ? 29.157 -29.947 38.190 1.00 46.50 252 HIS A CA 1
ATOM 1935 C C . HIS A 1 252 ? 30.658 -30.229 38.146 1.00 46.50 252 HIS A C 1
ATOM 1937 O O . HIS A 1 252 ? 31.236 -30.619 37.135 1.00 46.50 252 HIS A O 1
ATOM 1943 N N . THR A 1 253 ? 31.249 -29.945 39.297 1.00 45.56 253 THR A N 1
ATOM 1944 C CA . THR A 1 253 ? 32.631 -30.076 39.735 1.00 45.56 253 THR A CA 1
ATOM 1945 C C . THR A 1 253 ? 33.236 -31.454 39.468 1.00 45.56 253 THR A C 1
ATOM 1947 O O . THR A 1 253 ? 32.624 -32.486 39.734 1.00 45.56 253 THR A O 1
ATOM 1950 N N . ALA A 1 254 ? 34.487 -31.449 39.006 1.00 39.94 254 ALA A N 1
ATOM 1951 C CA . ALA A 1 254 ? 35.332 -32.624 38.857 1.00 39.94 254 ALA A CA 1
ATOM 1952 C C . ALA A 1 254 ? 35.755 -33.214 40.215 1.00 39.94 254 ALA A C 1
ATOM 1954 O O . ALA A 1 254 ? 36.169 -32.485 41.117 1.00 39.94 254 ALA A O 1
ATOM 1955 N N . ARG A 1 255 ? 35.763 -34.548 40.319 1.00 43.62 255 ARG A N 1
ATOM 1956 C CA . ARG A 1 255 ? 36.604 -35.285 41.271 1.00 43.62 255 ARG A CA 1
ATOM 1957 C C . ARG A 1 255 ? 37.085 -36.587 40.628 1.00 43.62 255 ARG A C 1
ATOM 1959 O O . ARG A 1 255 ? 36.299 -37.366 40.101 1.00 43.62 255 ARG A O 1
ATOM 1966 N N . SER A 1 256 ? 38.400 -36.758 40.644 1.00 41.75 256 SER A N 1
ATOM 1967 C CA . SER A 1 256 ? 39.190 -37.849 40.079 1.00 41.75 256 SER A CA 1
ATOM 1968 C C . SER A 1 256 ? 39.177 -39.107 40.951 1.00 41.75 256 SER A C 1
ATOM 1970 O O . SER A 1 256 ? 39.298 -38.979 42.164 1.00 41.75 256 SER A O 1
ATOM 1972 N N . VAL A 1 257 ? 39.152 -40.300 40.333 1.00 46.59 257 VAL A N 1
ATOM 1973 C CA . VAL A 1 257 ? 39.985 -41.461 40.726 1.00 46.59 257 VAL A CA 1
ATOM 1974 C C . VAL A 1 257 ? 40.022 -42.570 39.646 1.00 46.59 257 VAL A C 1
ATOM 1976 O O . VAL A 1 257 ? 38.999 -43.121 39.267 1.00 46.59 257 VAL A O 1
ATOM 1979 N N . SER A 1 258 ? 41.245 -42.865 39.184 1.00 44.97 258 SER A N 1
ATOM 1980 C CA . SER A 1 258 ? 41.892 -44.181 38.965 1.00 44.97 258 SER A CA 1
ATOM 1981 C C . SER A 1 258 ? 41.226 -45.384 38.247 1.00 44.97 258 SER A C 1
ATOM 1983 O O . SER A 1 258 ? 40.302 -45.989 38.767 1.00 44.97 258 SER A O 1
ATOM 1985 N N . HIS A 1 259 ? 41.971 -45.868 37.231 1.00 41.41 259 HIS A N 1
ATOM 1986 C CA . HIS A 1 259 ? 42.278 -47.273 36.862 1.00 41.41 259 HIS A CA 1
ATOM 1987 C C . HIS A 1 259 ? 41.197 -48.165 36.205 1.00 41.41 259 HIS A C 1
ATOM 1989 O O . HIS A 1 259 ? 40.289 -48.634 36.871 1.00 41.41 259 HIS A O 1
ATOM 1995 N N . ALA A 1 260 ? 41.415 -48.564 34.939 1.00 37.28 260 ALA A N 1
ATOM 1996 C CA . ALA A 1 260 ? 41.801 -49.937 34.545 1.00 37.28 260 ALA A CA 1
ATOM 1997 C C . ALA A 1 260 ? 41.758 -50.152 33.012 1.00 37.28 260 ALA A C 1
ATOM 1999 O O . ALA A 1 260 ? 40.968 -49.561 32.287 1.00 37.28 260 ALA A O 1
ATOM 2000 N N . LYS A 1 261 ? 42.674 -51.007 32.546 1.00 43.78 261 LYS A N 1
ATOM 2001 C CA . LYS A 1 261 ? 42.962 -51.433 31.164 1.00 43.78 261 LYS A CA 1
ATOM 2002 C C . LYS A 1 261 ? 41.841 -52.289 30.544 1.00 43.78 261 LYS A C 1
ATOM 2004 O O . LYS A 1 261 ? 41.239 -53.053 31.281 1.00 43.78 261 LYS A O 1
ATOM 2009 N N . HIS A 1 262 ? 41.746 -52.297 29.204 1.00 39.31 262 HIS A N 1
ATOM 2010 C CA . HIS A 1 262 ? 41.627 -53.451 28.262 1.00 39.31 262 HIS A CA 1
ATOM 2011 C C . HIS A 1 262 ? 41.111 -52.915 26.903 1.00 39.31 262 HIS A C 1
ATOM 2013 O O . HIS A 1 262 ? 40.057 -52.305 26.854 1.00 39.31 262 HIS A O 1
ATOM 2019 N N . SER A 1 263 ? 41.927 -52.829 25.847 1.00 43.12 263 SER A N 1
ATOM 2020 C CA . SER A 1 263 ? 42.366 -53.867 24.890 1.00 43.12 263 SER A CA 1
ATOM 2021 C C . SER A 1 263 ? 41.505 -53.912 23.611 1.00 43.12 263 SER A C 1
ATOM 2023 O O . SER A 1 263 ? 40.285 -53.942 23.681 1.00 43.12 263 SER A O 1
ATOM 2025 N N . ALA A 1 264 ? 42.212 -53.992 22.475 1.00 39.03 264 ALA A N 1
ATOM 2026 C CA . ALA A 1 264 ? 41.803 -54.470 21.145 1.00 39.03 264 ALA A CA 1
ATOM 2027 C C . ALA A 1 264 ? 41.054 -53.528 20.164 1.00 39.03 264 ALA A C 1
ATOM 2029 O O . ALA A 1 264 ? 39.837 -53.394 20.157 1.00 39.03 264 ALA A O 1
ATOM 2030 N N . ALA A 1 265 ? 41.833 -52.982 19.219 1.00 41.16 265 ALA A N 1
ATOM 2031 C CA . ALA A 1 265 ? 41.482 -52.840 17.791 1.00 41.16 265 ALA A CA 1
ATOM 2032 C C . ALA A 1 265 ? 41.652 -54.228 17.081 1.00 41.16 265 ALA A C 1
ATOM 2034 O O . ALA A 1 265 ? 42.147 -55.123 17.772 1.00 41.16 265 ALA A O 1
ATOM 2035 N N . PRO A 1 266 ? 41.392 -54.462 15.758 1.00 59.69 266 PRO A N 1
ATOM 2036 C CA . PRO A 1 266 ? 41.275 -53.483 14.658 1.00 59.69 266 PRO A CA 1
ATOM 2037 C C . PRO A 1 266 ? 40.318 -53.790 13.454 1.00 59.69 266 PRO A C 1
ATOM 2039 O O . PRO A 1 266 ? 39.832 -54.893 13.266 1.00 59.69 266 PRO A O 1
ATOM 2042 N N . ARG A 1 267 ? 40.164 -52.759 12.592 1.00 44.06 267 ARG A N 1
ATOM 2043 C CA . ARG A 1 267 ? 40.095 -52.711 11.094 1.00 44.06 267 ARG A CA 1
ATOM 2044 C C . ARG A 1 267 ? 39.187 -53.647 10.256 1.00 44.06 267 ARG A C 1
ATOM 2046 O O . ARG A 1 267 ? 39.404 -54.845 10.238 1.00 44.06 267 ARG A O 1
ATOM 2053 N N . ALA A 1 268 ? 38.425 -53.034 9.326 1.00 41.81 268 ALA A N 1
ATOM 2054 C CA . ALA A 1 268 ? 38.452 -53.199 7.838 1.00 41.81 268 ALA A CA 1
ATOM 2055 C C . ALA A 1 268 ? 37.266 -52.409 7.208 1.00 41.81 268 ALA A C 1
ATOM 2057 O O . ALA A 1 268 ? 36.147 -52.532 7.681 1.00 41.81 268 ALA A O 1
ATOM 2058 N N . ARG A 1 269 ? 37.441 -51.376 6.360 1.00 47.97 269 ARG A N 1
ATOM 2059 C CA . ARG A 1 269 ? 37.534 -51.358 4.872 1.00 47.97 269 ARG A CA 1
ATOM 2060 C C . ARG A 1 269 ? 36.645 -52.367 4.117 1.00 47.97 269 ARG A C 1
ATOM 2062 O O . ARG A 1 269 ? 36.912 -53.550 4.221 1.00 47.97 269 ARG A O 1
ATOM 2069 N N . HIS A 1 270 ? 35.708 -51.870 3.291 1.00 41.47 270 HIS A N 1
ATOM 2070 C CA . HIS A 1 270 ? 35.465 -52.173 1.853 1.00 41.47 270 HIS A CA 1
ATOM 2071 C C . HIS A 1 270 ? 34.096 -51.580 1.419 1.00 41.47 270 HIS A C 1
ATOM 2073 O O . HIS A 1 270 ? 33.131 -51.710 2.156 1.00 41.47 270 HIS A O 1
ATOM 2079 N N . VAL A 1 271 ? 34.032 -50.652 0.450 1.00 43.41 271 VAL A N 1
ATOM 2080 C CA . VAL A 1 271 ? 33.873 -50.796 -1.025 1.00 43.41 271 VAL A CA 1
ATOM 2081 C C . VAL A 1 271 ? 32.406 -50.922 -1.498 1.00 43.41 271 VAL A C 1
ATOM 2083 O O . VAL A 1 271 ? 31.560 -51.505 -0.840 1.00 43.41 271 VAL A O 1
ATOM 2086 N N . ALA A 1 272 ? 32.155 -50.256 -2.628 1.00 42.03 272 ALA A N 1
ATOM 2087 C CA . ALA A 1 272 ? 30.914 -49.872 -3.302 1.00 42.03 272 ALA A CA 1
ATOM 2088 C C . ALA A 1 272 ? 30.109 -50.981 -4.017 1.00 42.03 272 ALA A C 1
ATOM 2090 O O . ALA A 1 272 ? 30.675 -52.012 -4.352 1.00 42.03 272 ALA A O 1
ATOM 2091 N N . SER A 1 273 ? 28.839 -50.680 -4.355 1.00 44.94 273 SER A N 1
ATOM 2092 C CA . SER A 1 273 ? 28.176 -50.804 -5.690 1.00 44.94 273 SER A CA 1
ATOM 2093 C C . SER A 1 273 ? 26.653 -50.595 -5.509 1.00 44.94 273 SER A C 1
ATOM 2095 O O . SER A 1 273 ? 26.082 -51.203 -4.613 1.00 44.94 273 SER A O 1
ATOM 2097 N N . THR A 1 274 ? 25.948 -49.626 -6.108 1.00 48.28 274 THR A N 1
ATOM 2098 C CA . THR A 1 274 ? 25.404 -49.502 -7.489 1.00 48.28 274 THR A CA 1
ATOM 2099 C C . THR A 1 274 ? 24.627 -50.699 -8.061 1.00 48.28 274 THR A C 1
ATOM 2101 O O . THR A 1 274 ? 25.141 -51.808 -8.089 1.00 48.28 274 THR A O 1
ATOM 2104 N N . HIS A 1 275 ? 23.464 -50.360 -8.652 1.00 43.62 275 HIS A N 1
ATOM 2105 C CA . HIS A 1 275 ? 22.473 -51.146 -9.417 1.00 43.62 275 HIS A CA 1
ATOM 2106 C C . HIS A 1 275 ? 21.513 -51.993 -8.561 1.00 43.62 275 HIS A C 1
ATOM 2108 O O . HIS A 1 275 ? 21.922 -52.850 -7.796 1.00 43.62 275 HIS A O 1
ATOM 2114 N N . THR A 1 276 ? 20.191 -51.806 -8.623 1.00 49.50 276 THR A N 1
ATOM 2115 C CA . THR A 1 276 ? 19.344 -52.213 -9.759 1.00 49.50 276 THR A CA 1
ATOM 2116 C C . THR A 1 276 ? 17.914 -51.696 -9.538 1.00 49.50 276 THR A C 1
ATOM 2118 O O . THR A 1 276 ? 17.331 -52.000 -8.502 1.00 49.50 276 THR A O 1
ATOM 2121 N N . THR A 1 277 ? 17.302 -50.995 -10.499 1.00 57.19 277 THR A N 1
ATOM 2122 C CA . THR A 1 277 ? 15.832 -50.963 -10.626 1.00 57.19 277 THR A CA 1
ATOM 2123 C C . THR A 1 277 ? 15.414 -51.101 -12.085 1.00 57.19 277 THR A C 1
ATOM 2125 O O . THR A 1 277 ? 16.064 -50.616 -13.007 1.00 57.19 277 THR A O 1
ATOM 2128 N N . HIS A 1 278 ? 14.360 -51.893 -12.244 1.00 50.97 278 HIS A N 1
ATOM 2129 C CA . HIS A 1 278 ? 13.938 -52.596 -13.442 1.00 50.97 278 HIS A CA 1
ATOM 2130 C C . HIS A 1 278 ? 13.207 -51.726 -14.473 1.00 50.97 278 HIS A C 1
ATOM 2132 O O . HIS A 1 278 ? 12.639 -50.677 -14.179 1.00 50.97 278 HIS A O 1
ATOM 2138 N N . ALA A 1 279 ? 13.212 -52.266 -15.687 1.00 45.50 279 ALA A N 1
ATOM 2139 C CA . ALA A 1 279 ? 12.641 -51.775 -16.926 1.00 45.50 279 ALA A CA 1
ATOM 2140 C C . ALA A 1 279 ? 11.113 -51.544 -16.941 1.00 45.50 279 ALA A C 1
ATOM 2142 O O . ALA A 1 279 ? 10.333 -52.315 -16.394 1.00 45.50 279 ALA A O 1
ATOM 2143 N N . ALA A 1 280 ? 10.749 -50.507 -17.702 1.00 42.75 280 ALA A N 1
ATOM 2144 C CA . ALA A 1 280 ? 9.743 -50.449 -18.768 1.00 42.75 280 ALA A CA 1
ATOM 2145 C C . ALA A 1 280 ? 8.377 -51.155 -18.606 1.00 42.75 280 ALA A C 1
ATOM 2147 O O . ALA A 1 280 ? 8.253 -52.377 -18.693 1.00 42.75 280 ALA A O 1
ATOM 2148 N N . HIS A 1 281 ? 7.318 -50.340 -18.664 1.00 46.41 281 HIS A N 1
ATOM 2149 C CA . HIS A 1 281 ? 6.118 -50.692 -19.424 1.00 46.41 281 HIS A CA 1
ATOM 2150 C C . HIS A 1 281 ? 5.539 -49.465 -20.137 1.00 46.41 2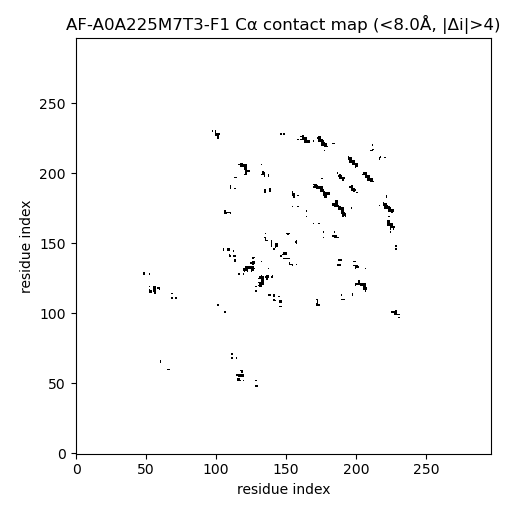81 HIS A C 1
ATOM 2152 O O . HIS A 1 281 ? 5.214 -48.453 -19.523 1.00 46.41 281 HIS A O 1
ATOM 2158 N N . ALA A 1 282 ? 5.444 -49.574 -21.460 1.00 48.34 282 ALA A N 1
ATOM 2159 C CA . ALA A 1 282 ? 4.776 -48.638 -22.347 1.00 48.34 282 ALA A CA 1
ATOM 2160 C C . ALA A 1 282 ? 3.269 -48.931 -22.394 1.00 48.34 282 ALA A C 1
ATOM 2162 O O . ALA A 1 282 ? 2.876 -50.096 -22.353 1.00 48.34 282 ALA A O 1
ATOM 2163 N N . LYS A 1 283 ? 2.443 -47.895 -22.591 1.00 52.47 283 LYS A N 1
ATOM 2164 C CA . LYS A 1 283 ? 1.249 -47.966 -23.450 1.00 52.47 283 LYS A CA 1
ATOM 2165 C C . LYS A 1 283 ? 0.778 -46.564 -23.853 1.00 52.47 283 LYS A C 1
ATOM 2167 O O . LYS A 1 283 ? 0.502 -45.704 -23.028 1.00 52.47 283 LYS A O 1
ATOM 2172 N N . SER A 1 284 ? 0.745 -46.393 -25.170 1.00 43.50 284 SER A N 1
ATOM 2173 C CA . SER A 1 284 ? 0.209 -45.289 -25.965 1.00 43.50 284 SER A CA 1
ATOM 2174 C C . SER A 1 284 ? -1.323 -45.287 -25.955 1.00 43.50 284 SER A C 1
ATOM 2176 O O . SER A 1 284 ? -1.908 -46.367 -25.908 1.00 43.50 284 SER A O 1
ATOM 2178 N N . SER A 1 285 ? -1.958 -44.113 -26.080 1.00 55.25 285 SER A N 1
ATOM 2179 C CA . SER A 1 285 ? -3.203 -43.917 -26.850 1.00 55.25 285 SER A CA 1
ATOM 2180 C C . SER A 1 285 ? -3.482 -42.427 -27.100 1.00 55.25 285 SER A C 1
ATOM 2182 O O . SER A 1 285 ? -3.764 -41.659 -26.185 1.00 55.25 285 SER A O 1
ATOM 2184 N N . HIS A 1 286 ? -3.390 -42.046 -28.375 1.00 47.09 286 HIS A N 1
ATOM 2185 C CA . HIS A 1 286 ? -3.960 -40.850 -29.001 1.00 47.09 286 HIS A CA 1
ATOM 2186 C C . HIS A 1 286 ? -5.480 -40.761 -28.802 1.00 47.09 286 HIS A C 1
ATOM 2188 O O . HIS A 1 286 ? -6.148 -41.750 -29.078 1.00 47.09 286 HIS A O 1
ATOM 2194 N N . VAL A 1 287 ? -6.025 -39.561 -28.551 1.00 56.53 287 VAL A N 1
ATOM 2195 C CA . VAL A 1 287 ? -7.302 -39.116 -29.152 1.00 56.53 287 VAL A CA 1
ATOM 2196 C C . VAL A 1 287 ? -7.257 -37.603 -29.410 1.00 56.53 287 VAL A C 1
ATOM 2198 O O . VAL A 1 287 ? -7.123 -36.795 -28.497 1.00 56.53 287 VAL A O 1
ATOM 2201 N N . VAL A 1 288 ? -7.386 -37.247 -30.688 1.00 50.75 288 VAL A N 1
ATOM 2202 C CA . VAL A 1 288 ? -7.660 -35.911 -31.234 1.00 50.75 288 VAL A CA 1
ATOM 2203 C C . VAL A 1 288 ? -9.178 -35.749 -31.342 1.00 50.75 288 VAL A C 1
ATOM 2205 O O . VAL A 1 288 ? -9.835 -36.652 -31.853 1.00 50.75 288 VAL A O 1
ATOM 2208 N N . ALA A 1 289 ? -9.742 -34.597 -30.965 1.00 55.28 289 ALA A N 1
ATOM 2209 C CA . ALA A 1 289 ? -11.107 -34.237 -31.359 1.00 55.28 289 ALA A CA 1
ATOM 2210 C C . ALA A 1 289 ? -11.274 -32.725 -31.569 1.00 55.28 289 ALA A C 1
ATOM 2212 O O . ALA A 1 289 ? -10.693 -31.896 -30.875 1.00 55.28 289 ALA A O 1
ATOM 2213 N N . ARG A 1 290 ? -12.032 -32.413 -32.621 1.00 52.25 290 ARG A N 1
ATOM 2214 C CA . ARG A 1 290 ? -12.058 -31.182 -33.415 1.00 52.25 290 ARG A CA 1
ATOM 2215 C C . ARG A 1 290 ? -13.104 -30.162 -32.937 1.00 52.25 290 ARG A C 1
ATOM 2217 O O . ARG A 1 290 ? -14.147 -30.514 -32.404 1.00 52.25 290 ARG A O 1
ATOM 2224 N N . LYS A 1 291 ? -12.829 -28.897 -33.261 1.00 49.66 291 LYS A N 1
ATOM 2225 C CA . LYS A 1 291 ? -13.706 -27.710 -33.228 1.00 49.66 291 LYS A CA 1
ATOM 2226 C C . LYS A 1 291 ? -14.729 -27.741 -34.385 1.00 49.66 291 LYS A C 1
ATOM 2228 O O . LYS A 1 291 ? -14.326 -28.135 -35.481 1.00 49.66 291 LYS A O 1
ATOM 2233 N N . PRO A 1 292 ? -15.961 -27.215 -34.236 1.00 65.12 292 PRO A N 1
ATOM 2234 C CA . PRO A 1 292 ? -16.748 -26.754 -35.375 1.00 65.12 292 PRO A CA 1
ATOM 2235 C C . PRO A 1 292 ? -16.907 -25.226 -35.397 1.00 65.12 292 PRO A C 1
ATOM 2237 O O . PRO A 1 292 ? -17.030 -24.557 -34.372 1.00 65.12 292 PRO A O 1
ATOM 2240 N N . ALA A 1 293 ? -16.874 -24.690 -36.616 1.00 57.09 293 ALA A N 1
ATOM 2241 C CA . ALA A 1 293 ? -17.128 -23.303 -36.972 1.00 57.09 293 ALA A CA 1
ATOM 2242 C C . ALA A 1 293 ? -18.629 -23.084 -37.220 1.00 57.09 293 ALA A C 1
ATOM 2244 O O . ALA A 1 293 ? -19.253 -23.881 -37.917 1.00 57.09 293 ALA A O 1
ATOM 2245 N N . HIS A 1 294 ? -19.187 -21.981 -36.715 1.00 61.66 294 HIS A N 1
ATOM 2246 C CA . HIS A 1 294 ? -20.524 -21.514 -37.081 1.00 61.66 294 HIS A CA 1
ATOM 2247 C C . HIS A 1 294 ? -20.408 -20.366 -38.090 1.00 61.66 294 HIS A C 1
ATOM 2249 O O . HIS A 1 294 ? -19.817 -19.323 -37.809 1.00 61.66 294 HIS A O 1
ATOM 2255 N N . LYS A 1 295 ? -20.964 -20.590 -39.283 1.00 62.19 295 LYS A N 1
ATOM 2256 C CA . LYS A 1 295 ? -21.091 -19.625 -40.378 1.00 62.19 295 LYS A CA 1
ATOM 2257 C C . LYS A 1 295 ? -22.429 -18.891 -40.230 1.00 62.19 295 LYS A C 1
ATOM 2259 O O . LYS A 1 295 ? -23.456 -19.528 -40.006 1.00 62.19 295 LYS A O 1
ATOM 2264 N N . ARG A 1 296 ? -22.379 -17.562 -40.329 1.00 59.12 296 ARG A N 1
ATOM 2265 C CA . ARG A 1 296 ? -23.525 -16.641 -40.364 1.00 59.12 296 ARG A CA 1
ATOM 2266 C C . ARG A 1 296 ? -24.327 -16.817 -41.662 1.00 59.12 296 ARG A C 1
ATOM 2268 O O . ARG A 1 296 ? -23.738 -17.119 -42.702 1.00 59.12 296 ARG A O 1
ATOM 2275 N N . ARG A 1 297 ? -25.638 -16.606 -41.564 1.00 69.94 297 ARG A N 1
ATOM 2276 C CA . ARG A 1 297 ? -26.517 -16.180 -42.658 1.00 69.94 297 ARG A CA 1
ATOM 2277 C C . ARG A 1 297 ? -26.695 -14.671 -42.561 1.00 69.94 297 ARG A C 1
ATOM 2279 O O . ARG A 1 297 ? -26.616 -14.171 -41.416 1.00 69.94 297 ARG A O 1
#

Secondary structure (DSSP, 8-state):
----------------TTTHHHHHHHHHHHHHHHTTSSSHHHHHHHHHHHHHHHHHHHHHHHHHT--HHHHHHHTSSSS---TTGGGGGG-------------HHHHHHHHHHHHTTTTPBB-TT-EETTTEE-HHHHHHHHHHHHH-----SSHHHHTTSSEEE-GGG--TT-EEEE-SSSSTT-EEEEEEETTEEEE--STT-BSEEEETTSHHHHHHEEEEEE----SSS--TT-------------------------------------------------------PPPP-

Foldseek 3Di:
DDDDDDDDDDDDDPPDPPVVVVVVVVVVVVVVVVVVPPPVPVVVVVVVLLVVLQVLLVVLCVVVVDPLVCVLVVVPDDDDDDVPCPVVPPDDDDDDDPDLDCPLVLLSQLLNLLSSRWNQADDVLDQDSVVGHAFQSSNQNSCCVRQVDHFDSAQVRVVPAADFDDPVRDDRNKKWAWDPPPDGRRGIFTDSPPQKTWGNHDHPDGTDIDGCPPPVNVVTTRTIGDHGRPPDPDDVPPPPPPPDDDDDDDDDDDDDDDDDDDDDDDDDDDDDDDDDDDDDDDDDDDDDDDDDDDDDD

Nearest PDB structures (foldseek):
  8xup-assembly1_E  TM=9.100E-01  e=7.590E-12  Escherichia coli K-12
  7v6s-assembly2_B  TM=8.981E-01  e=7.150E-12  Escherichia coli K-12
  8xup-assembly1_G  TM=8.245E-01  e=4.432E-12  Escherichia coli K-12
  4hpe-assembly4_D  TM=8.893E-01  e=1.337E-10  Clostridioides di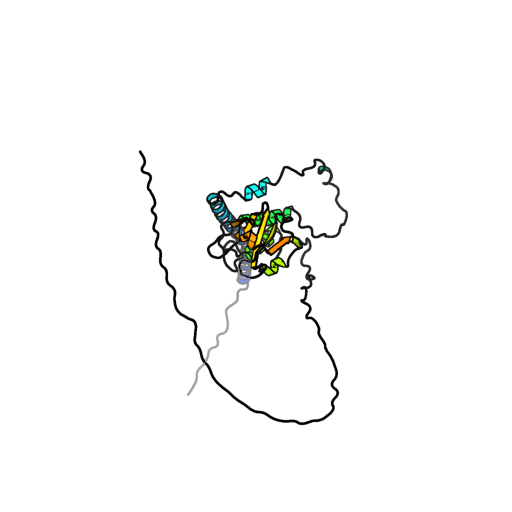fficile 630
  4xcm-assembly1_B  TM=8.571E-01  e=4.019E-07  Thermus thermophilus HB8

Sequence (297 aa):
MPPHRRPALLSSLCSNPQNLWRAGKYLVLAATLALAGCATNNAKNQYAQLSSTHELRDNYLSRTQADPLGAYINDEDSDDLDEDTKDILFATSSHSSPQSVATPGASKAFASTALNFLGIRYRYGGDTPNTGFDCSGLVGYAAEKSLGLKLPRSAAGLAREGEFVPRDELRKGDLVFFNTLGRRYSHVGIYLGNHKFVHAPHRGSVVRIEDMNGTYWKKHYTGGRRLVAYAGGIDDSKPAIRAEPRSTTHTHTARSVSHAKHSAAPRARHVASTHTTHAAHAKSSHVVARKPAHKRR

Organism: NCBI:txid683354

pLDDT: mean 71.38, std 23.09, range [32.09, 98.69]